Protein 2POR (pdb70)

B-factor: mean 32.03, std 16.44, range [10.27, 107.52]

Foldseek 3Di:
DKDKKKKKWWFWKFLQDDIDTDIDIKMKIWAWDADPVGWIWIWMFIPVCVVQVVQLLTTWIWTGDQQFMKIKGQDAAWVCVPAPWFDFAFQVRPCSAPGTGDDDDDGRNPQRDGQWIWMKTKDDDPFKIKIKIKTDQARRPDNHGAWMKIKIKMWGDDPQKIKIKMKIWIHGPDQQAWNIWIKIKIKMWGDPDQKIKIKMKMKIKGWQQVVQVVVPHHDDPGGIDIWIKMKMKMKMWGDDDQKIKMKMWMKIQTPPHGIKIKMKIKMWGHPDPFKIWIKMWIHMPDDPIRIMIITIMMGID

Structure (mmCIF, N/CA/C/O backbone):
data_2POR
#
_entry.id   2POR
#
_cell.length_a   92.300
_cell.length_b   92.300
_cell.length_c   146.200
_cell.angle_alpha   90.00
_cell.angle_beta   90.00
_cell.angle_gamma   120.00
#
_symmetry.space_group_name_H-M   'H 3'
#
loop_
_entity.id
_entity.type
_entity.pdbx_description
1 polymer PORIN
2 non-polymer 'CALCIUM ION'
3 non-polymer (HYDROXYETHYLOXY)TRI(ETHYLOXY)OCTANE
4 water water
#
loop_
_atom_site.group_PDB
_atom_site.id
_atom_site.type_symbol
_atom_site.label_atom_id
_atom_site.label_alt_id
_atom_site.label_comp_id
_atom_site.label_asym_id
_atom_site.label_entity_id
_atom_site.label_seq_id
_atom_site.pdbx_PDB_ins_code
_atom_site.Cartn_x
_atom_site.Cartn_y
_atom_site.Cartn_z
_atom_site.occupancy
_atom_site.B_iso_or_equiv
_atom_site.auth_seq_id
_atom_site.auth_comp_id
_atom_site.auth_asym_id
_atom_site.auth_atom_id
_atom_site.pdbx_PDB_model_num
ATOM 1 N N . GLU A 1 1 ? 10.975 -2.428 6.735 1.00 27.59 1 GLU A N 1
ATOM 2 C CA . GLU A 1 1 ? 9.566 -2.578 6.405 1.00 36.06 1 GLU A CA 1
ATOM 3 C C . GLU A 1 1 ? 8.689 -3.034 7.601 1.00 22.34 1 GLU A C 1
ATOM 4 O O . GLU A 1 1 ? 9.156 -3.908 8.335 1.00 23.38 1 GLU A O 1
ATOM 10 N N . VAL A 1 2 ? 7.445 -2.564 7.760 1.00 24.91 2 VAL A N 1
ATOM 11 C CA . VAL A 1 2 ? 6.554 -2.916 8.868 1.00 26.19 2 VAL A CA 1
ATOM 12 C C . VAL A 1 2 ? 5.235 -3.431 8.314 1.00 21.63 2 VAL A C 1
ATOM 13 O O . VAL A 1 2 ? 4.554 -2.685 7.614 1.00 25.05 2 VAL A O 1
ATOM 17 N N . LYS A 1 3 ? 4.811 -4.658 8.584 1.00 17.35 3 LYS A N 1
ATOM 18 C CA . LYS A 1 3 ? 3.536 -5.187 8.138 1.00 16.93 3 LYS A CA 1
ATOM 19 C C . LYS A 1 3 ? 2.611 -5.431 9.336 1.00 22.75 3 LYS A C 1
ATOM 20 O O . LYS A 1 3 ? 3.086 -5.703 10.440 1.00 24.29 3 LYS A O 1
ATOM 26 N N . LEU A 1 4 ? 1.317 -5.393 9.102 1.00 18.28 4 LEU A N 1
ATOM 27 C CA . LEU A 1 4 ? 0.307 -5.586 10.089 1.00 17.20 4 LEU A CA 1
ATOM 28 C C . LEU A 1 4 ? -0.511 -6.790 9.822 1.00 25.71 4 LEU A C 1
ATOM 29 O O . LEU A 1 4 ? -0.857 -7.096 8.688 1.00 22.60 4 LEU A O 1
ATOM 34 N N . SER A 1 5 ? -0.858 -7.520 10.854 1.00 18.09 5 SER A N 1
ATOM 35 C CA . SER A 1 5 ? -1.843 -8.581 10.759 1.00 16.56 5 SER A CA 1
ATOM 36 C C . SER A 1 5 ? -2.590 -8.569 12.107 1.00 21.22 5 SER A C 1
ATOM 37 O O . SER A 1 5 ? -2.231 -7.755 12.976 1.00 17.63 5 SER A O 1
ATOM 40 N N . GLY A 1 6 ? -3.582 -9.404 12.337 1.00 22.36 6 GLY A N 1
ATOM 41 C CA . GLY A 1 6 ? -4.313 -9.399 13.598 1.00 18.52 6 GLY A CA 1
ATOM 42 C C . GLY A 1 6 ? -5.194 -10.590 13.711 1.00 20.43 6 GLY A C 1
ATOM 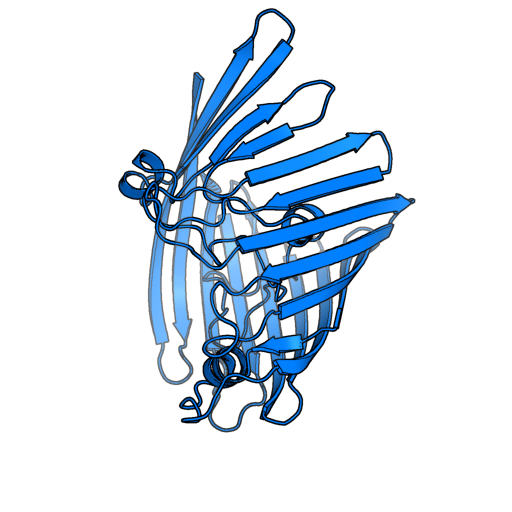43 O O . GLY A 1 6 ? -5.272 -11.470 12.839 1.00 19.89 6 GLY A O 1
ATOM 44 N N . ASP A 1 7 ? -5.858 -10.676 14.845 1.00 17.75 7 ASP A N 1
ATOM 45 C CA . ASP A 1 7 ? -6.828 -11.730 15.071 1.00 14.63 7 ASP A CA 1
ATOM 46 C C . ASP A 1 7 ? -7.839 -11.230 16.099 1.00 17.50 7 ASP A C 1
ATOM 47 O O . ASP A 1 7 ? -7.656 -10.162 16.698 1.00 17.10 7 ASP A O 1
ATOM 52 N N . ALA A 1 8 ? -8.944 -11.946 16.224 1.00 19.52 8 ALA A N 1
ATOM 53 C CA . ALA A 1 8 ? -10.035 -11.603 17.141 1.00 15.71 8 ALA A CA 1
ATOM 54 C C . ALA A 1 8 ? -10.861 -12.858 17.357 1.00 19.05 8 ALA A C 1
ATOM 55 O O . ALA A 1 8 ? -10.682 -13.866 16.641 1.00 18.32 8 ALA A O 1
ATOM 57 N N . ARG A 1 9 ? -11.662 -12.914 18.432 1.00 16.33 9 ARG A N 1
ATOM 58 C CA . ARG A 1 9 ? -12.501 -14.065 18.709 1.00 13.95 9 ARG A CA 1
ATOM 59 C C . ARG A 1 9 ? -13.651 -13.601 19.567 1.00 17.40 9 ARG A C 1
ATOM 60 O 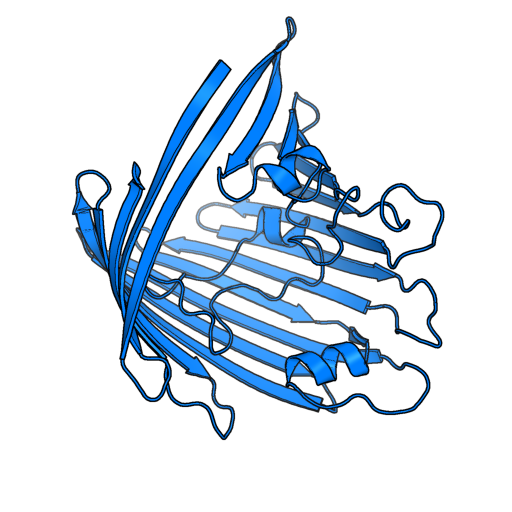O . ARG A 1 9 ? -13.553 -12.536 20.208 1.00 18.39 9 ARG A O 1
ATOM 68 N N . MET A 1 10 ? -14.789 -14.262 19.531 1.00 15.77 10 MET A N 1
ATOM 69 C CA . MET A 1 10 ? -15.931 -13.891 20.365 1.00 19.06 10 MET A CA 1
ATOM 70 C C . MET A 1 10 ? -16.832 -15.099 20.499 1.00 24.44 10 MET A C 1
ATOM 71 O O . MET A 1 10 ? -16.838 -15.965 19.620 1.00 18.02 10 MET A O 1
ATOM 76 N N . GLY A 1 11 ? -17.502 -15.304 21.642 1.00 17.85 11 GLY A N 1
ATOM 77 C CA . GLY A 1 11 ? -18.325 -16.491 21.829 1.00 18.79 11 GLY A CA 1
ATOM 78 C C . GLY A 1 11 ? -18.676 -16.572 23.288 1.00 25.94 11 GLY A C 1
ATOM 79 O O . GLY A 1 11 ? -18.702 -15.531 23.959 1.00 21.22 11 GLY A O 1
ATOM 80 N N . VAL A 1 12 ? -18.929 -17.776 23.769 1.00 22.43 12 VAL A N 1
ATOM 81 C CA . VAL A 1 12 ? -19.310 -18.051 25.177 1.00 22.84 12 VAL A CA 1
ATOM 82 C C . VAL A 1 12 ? -18.421 -19.118 25.753 1.00 21.81 12 VAL A C 1
ATOM 83 O O . VAL A 1 12 ? -18.005 -20.034 25.037 1.00 20.69 12 VAL A O 1
ATOM 87 N N . MET A 1 13 ? -18.010 -18.982 27.018 1.00 16.86 13 MET A N 1
ATOM 88 C CA . MET A 1 13 ? -17.066 -19.909 27.604 1.00 18.95 13 MET A CA 1
ATOM 89 C C . MET A 1 13 ? -17.695 -20.359 28.938 1.00 26.49 13 MET A C 1
ATOM 90 O O . MET A 1 13 ? -18.277 -19.533 29.649 1.00 22.68 13 MET A O 1
ATOM 98 N N . TYR A 1 14 ? -17.572 -21.615 29.305 1.00 23.01 14 TYR A N 1
ATOM 99 C CA . TYR A 1 14 ? -18.178 -22.199 30.497 1.00 25.16 14 TYR A CA 1
ATOM 100 C C . TYR A 1 14 ? -17.029 -22.485 31.428 1.00 23.22 14 TYR A C 1
ATOM 101 O O . TYR A 1 14 ? -16.171 -23.295 31.063 1.00 23.70 14 TYR A O 1
ATOM 110 N N . ASN A 1 15 ? -17.000 -21.905 32.638 1.00 22.01 15 ASN A N 1
ATOM 111 C CA . ASN A 1 15 ? -15.841 -22.047 33.535 1.00 22.52 15 ASN A CA 1
ATOM 112 C C . ASN A 1 15 ? -15.889 -23.250 34.484 1.00 31.39 15 ASN A C 1
ATOM 113 O O . ASN A 1 15 ? -15.038 -23.447 35.359 1.00 32.32 15 ASN A O 1
ATOM 118 N N . GLY A 1 16 ? -16.865 -24.119 34.303 1.00 26.28 16 GLY A N 1
ATOM 119 C CA . GLY A 1 16 ? -17.013 -25.246 35.198 1.00 33.32 16 GLY A CA 1
ATOM 120 C C . GLY A 1 16 ? -18.353 -25.113 35.878 1.00 30.42 16 GLY A C 1
ATOM 121 O O . GLY A 1 16 ? -18.975 -26.124 36.199 1.00 36.69 16 GLY A O 1
ATOM 122 N N . ASP A 1 17 ? -18.860 -23.882 36.047 1.00 29.56 17 ASP A N 1
ATOM 123 C CA . ASP A 1 17 ? -20.141 -23.614 36.727 1.00 29.65 17 ASP A CA 1
ATOM 124 C C . ASP A 1 17 ? -21.077 -22.659 35.981 1.00 32.17 17 ASP A C 1
ATOM 125 O O . ASP A 1 17 ? -22.304 -22.831 35.929 1.00 30.83 17 ASP A O 1
ATOM 130 N N . ASP A 1 18 ? -20.505 -21.638 35.336 1.00 24.80 18 ASP A N 1
ATOM 131 C CA . ASP A 1 18 ? -21.301 -20.661 34.621 1.00 23.22 18 ASP A CA 1
ATOM 132 C C . ASP A 1 18 ? -20.689 -20.330 33.261 1.00 26.47 18 ASP A C 1
ATOM 133 O O . ASP A 1 18 ? -19.485 -20.520 33.049 1.00 25.52 18 ASP A O 1
ATOM 138 N N . TRP A 1 19 ? -21.570 -19.845 32.394 1.00 24.02 19 TRP A N 1
ATOM 139 C CA . TRP A 1 19 ? -21.228 -19.334 31.074 1.00 29.52 19 TRP A CA 1
ATOM 140 C C . TRP A 1 19 ? -20.887 -17.850 31.201 1.00 34.72 19 TRP A C 1
ATOM 141 O O . TRP A 1 19 ? -21.489 -17.150 32.023 1.00 26.95 19 TRP A O 1
ATOM 152 N N . ASN A 1 20 ? -19.915 -17.345 30.439 1.00 20.14 20 ASN A N 1
ATOM 153 C CA . ASN A 1 20 ? -19.610 -15.934 30.363 1.00 20.63 20 ASN A CA 1
ATOM 154 C C . ASN A 1 20 ? -19.325 -15.585 28.909 1.00 21.59 20 ASN A C 1
ATOM 155 O O . ASN A 1 20 ? -18.824 -16.452 28.179 1.00 20.91 20 ASN A O 1
ATOM 160 N N . PHE A 1 21 ? -19.579 -14.348 28.511 1.00 20.31 21 PHE A N 1
ATOM 161 C CA . PHE A 1 21 ? -19.123 -13.839 27.208 1.00 18.80 21 PHE A CA 1
ATOM 162 C C . PHE A 1 21 ? -17.596 -13.740 27.273 1.00 29.01 21 PHE A C 1
ATOM 163 O O . PHE A 1 21 ? -17.046 -13.375 28.323 1.00 18.59 21 PHE A O 1
ATOM 171 N N . SER A 1 22 ? -16.849 -14.072 26.211 1.00 16.37 22 SER A N 1
ATOM 172 C CA . SER A 1 22 ? -15.406 -13.978 26.201 1.00 15.71 22 SER A CA 1
ATOM 173 C C . SER A 1 22 ? -14.989 -13.518 24.795 1.00 27.98 22 SER A C 1
ATOM 174 O O . SER A 1 22 ? -15.346 -14.160 23.810 1.00 18.52 22 SER A O 1
ATOM 177 N N . SER A 1 23 ? -14.273 -12.416 24.652 1.00 17.53 23 SER A N 1
ATOM 178 C CA . SER A 1 23 ? -13.869 -11.906 23.350 1.00 21.71 23 SER A CA 1
ATOM 179 C C . SER A 1 23 ? -12.546 -11.168 23.448 1.00 27.30 23 SER A C 1
ATOM 180 O O . SER A 1 23 ? -12.101 -10.859 24.561 1.00 18.45 23 SER A O 1
ATOM 183 N N . ARG A 1 24 ? -11.805 -10.927 22.371 1.00 16.47 24 ARG A N 1
ATOM 184 C CA . ARG A 1 24 ? -10.586 -10.139 22.390 1.00 18.28 24 ARG A CA 1
ATOM 185 C C . ARG A 1 24 ? -10.232 -9.787 20.944 1.00 21.67 24 ARG A C 1
ATOM 186 O O . ARG A 1 24 ? -10.765 -10.417 20.032 1.00 17.72 24 ARG A O 1
ATOM 194 N N . SER A 1 25 ? -9.355 -8.836 20.719 1.00 19.57 25 SER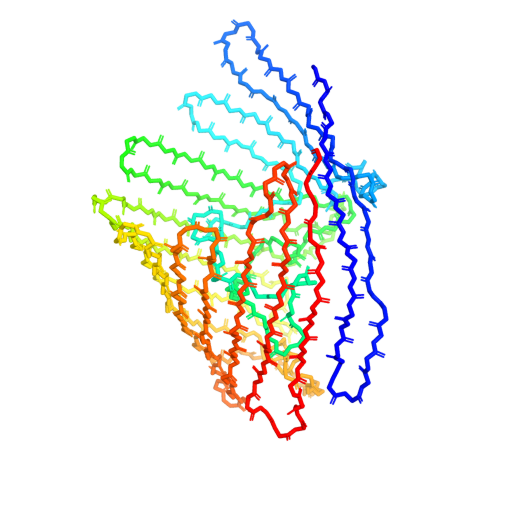 A N 1
ATOM 195 C CA . SER A 1 25 ? -8.788 -8.593 19.406 1.00 19.55 25 SER A CA 1
ATOM 196 C C . SER A 1 25 ? -7.354 -8.200 19.668 1.00 22.34 25 SER A C 1
ATOM 197 O O . SER A 1 25 ? -7.009 -7.632 20.724 1.00 18.07 25 SER A O 1
ATOM 200 N N . ARG A 1 26 ? -6.442 -8.524 18.741 1.00 16.42 26 ARG A N 1
ATOM 201 C CA . ARG A 1 26 ? -5.006 -8.261 18.856 1.00 14.69 26 ARG A CA 1
ATOM 202 C C . ARG A 1 26 ? -4.472 -7.806 17.479 1.00 18.06 26 ARG A C 1
ATOM 203 O O . ARG A 1 26 ? -5.093 -8.135 16.455 1.00 16.70 26 ARG A O 1
ATOM 211 N N . VAL A 1 27 ? -3.371 -7.074 17.436 1.00 18.18 27 VAL A N 1
ATOM 212 C CA . VAL A 1 27 ? -2.700 -6.649 16.202 1.00 17.02 27 VAL A CA 1
ATOM 213 C C . VAL A 1 27 ? -1.254 -7.078 16.396 1.00 20.98 27 VAL A C 1
ATOM 214 O O . VAL A 1 27 ? -0.700 -6.935 17.506 1.00 18.90 27 VAL A O 1
ATOM 218 N N . LEU A 1 28 ? -0.669 -7.658 15.334 1.00 13.21 28 LEU A N 1
ATOM 219 C CA . LEU A 1 28 ? 0.727 -8.028 15.294 1.00 12.34 28 LEU A CA 1
ATOM 220 C C . LEU A 1 28 ? 1.508 -7.115 14.333 1.00 16.60 28 LEU A C 1
ATOM 221 O O . LEU A 1 28 ? 1.087 -6.828 13.211 1.00 19.12 28 LEU A O 1
ATOM 226 N N . PHE A 1 29 ? 2.623 -6.562 14.779 1.00 14.46 29 PHE A N 1
ATOM 227 C CA . PHE A 1 29 ? 3.533 -5.760 13.971 1.00 19.10 29 PHE A CA 1
ATOM 228 C C . PHE A 1 29 ? 4.627 -6.700 13.519 1.00 28.14 29 PHE A C 1
ATOM 229 O O . PHE A 1 29 ? 5.273 -7.290 14.396 1.00 19.55 29 PHE A O 1
ATOM 237 N N . THR A 1 30 ? 4.879 -6.914 12.210 1.00 18.98 30 THR A N 1
ATOM 238 C CA . THR A 1 30 ? 6.001 -7.751 11.761 1.00 17.37 30 THR A CA 1
ATOM 239 C C . THR A 1 30 ? 6.950 -6.853 11.010 1.00 18.66 30 THR A C 1
ATOM 240 O O . THR A 1 30 ? 6.537 -6.160 10.078 1.00 21.64 30 THR A O 1
ATOM 244 N N . MET A 1 31 ? 8.199 -6.782 11.425 1.00 16.66 31 MET A N 1
ATOM 245 C CA . MET A 1 31 ? 9.149 -5.864 10.838 1.00 17.95 31 MET A CA 1
ATOM 246 C C . MET A 1 31 ? 10.236 -6.670 10.197 1.00 20.41 31 MET A C 1
ATOM 247 O O . MET A 1 31 ? 10.633 -7.704 10.743 1.00 16.53 31 MET A O 1
ATOM 252 N N . SER A 1 32 ? 10.719 -6.278 9.007 1.00 18.58 32 SER A N 1
ATOM 253 C CA . SER A 1 32 ? 11.747 -7.076 8.317 1.00 18.25 32 SER A CA 1
ATOM 254 C C . SER A 1 32 ? 12.663 -6.231 7.441 1.00 17.77 32 SER A C 1
ATOM 255 O O . SER A 1 32 ? 12.309 -5.074 7.116 1.00 21.99 32 SER A O 1
ATOM 258 N N . GLY A 1 33 ? 13.846 -6.810 7.214 1.00 18.75 33 GLY A N 1
ATOM 259 C CA . GLY A 1 33 ? 14.879 -6.169 6.423 1.00 19.45 33 GLY A CA 1
ATOM 260 C C . GLY A 1 33 ? 15.928 -7.193 5.988 1.00 19.89 33 GLY A C 1
ATOM 261 O O . GLY A 1 33 ? 15.912 -8.349 6.429 1.00 18.98 33 GLY A O 1
ATOM 262 N N . THR A 1 34 ? 16.861 -6.765 5.111 1.00 20.70 34 THR A N 1
ATOM 263 C CA . THR A 1 34 ? 17.891 -7.609 4.533 1.00 18.70 34 THR A CA 1
ATOM 264 C C . THR A 1 34 ? 19.122 -6.741 4.408 1.00 15.56 34 THR A C 1
ATOM 265 O O . THR A 1 34 ? 19.002 -5.588 3.989 1.00 22.55 34 THR A O 1
ATOM 269 N N . THR A 1 35 ? 20.302 -7.237 4.741 1.00 16.89 35 THR A N 1
ATOM 270 C CA . THR A 1 35 ? 21.478 -6.410 4.639 1.00 19.04 35 THR A CA 1
ATOM 271 C C . THR A 1 35 ? 21.964 -6.602 3.189 1.00 31.99 35 THR A C 1
ATOM 272 O O . THR A 1 35 ? 21.482 -7.478 2.459 1.00 22.91 35 THR A O 1
ATOM 276 N N . ASP A 1 36 ? 22.997 -5.869 2.796 1.00 26.13 36 ASP A N 1
ATOM 277 C CA . ASP A 1 36 ? 23.590 -5.924 1.463 1.00 25.73 36 ASP A CA 1
ATOM 278 C C . ASP A 1 36 ? 24.060 -7.327 1.137 1.00 25.09 36 ASP A C 1
ATOM 279 O O . ASP A 1 36 ? 23.867 -7.777 0.000 1.00 31.82 36 ASP A O 1
ATOM 284 N N . SER A 1 37 ? 24.590 -8.117 2.070 1.00 25.70 37 SER A N 1
ATOM 285 C CA . SER A 1 37 ? 24.981 -9.467 1.714 1.00 23.90 37 SER A CA 1
ATOM 286 C C . SER A 1 37 ? 23.883 -10.508 1.852 1.00 22.34 37 SER A C 1
ATOM 287 O O . SER A 1 37 ? 24.157 -11.702 1.670 1.00 24.38 37 SER A O 1
ATOM 290 N N . GLY A 1 38 ? 22.646 -10.103 2.203 1.00 21.78 38 GLY A N 1
ATOM 291 C CA . GLY A 1 38 ? 21.563 -11.054 2.307 1.00 18.40 38 GLY A CA 1
ATOM 292 C C . GLY A 1 38 ? 21.344 -11.680 3.691 1.00 21.34 38 GLY A C 1
ATOM 293 O O . GLY A 1 38 ? 20.692 -12.732 3.780 1.00 22.81 38 GLY A O 1
ATOM 294 N N . LEU A 1 39 ? 21.905 -11.117 4.777 1.00 21.84 39 LEU A N 1
ATOM 295 C CA . LEU A 1 39 ? 21.498 -11.566 6.115 1.00 23.27 39 LEU A CA 1
ATOM 296 C C . LEU A 1 39 ? 20.097 -10.977 6.290 1.00 19.54 39 LEU A C 1
ATOM 297 O O . LEU A 1 39 ? 19.805 -9.851 5.869 1.00 23.50 39 LEU A O 1
ATOM 302 N N . GLU A 1 40 ? 19.151 -11.696 6.862 1.00 18.39 40 GLU A N 1
ATOM 303 C CA . GLU A 1 40 ? 17.800 -11.215 7.032 1.00 18.96 40 GLU A CA 1
ATOM 304 C C . GLU A 1 40 ? 17.670 -10.825 8.514 1.00 26.64 40 GLU A C 1
ATOM 305 O O . GLU A 1 40 ? 18.276 -11.448 9.393 1.00 22.66 40 GLU A O 1
ATOM 311 N N . PHE A 1 41 ? 16.903 -9.813 8.825 1.00 23.28 41 PHE A N 1
ATOM 312 C CA . PHE A 1 41 ? 16.729 -9.397 10.204 1.00 20.43 41 PHE A CA 1
ATOM 313 C C . PHE A 1 41 ? 15.288 -9.003 10.392 1.00 33.11 41 PHE A C 1
ATOM 314 O O . PHE A 1 41 ? 14.563 -8.770 9.407 1.00 17.55 41 PHE A O 1
ATOM 322 N N . GLY A 1 42 ? 14.810 -8.936 11.626 1.00 16.60 42 GLY A N 1
ATOM 323 C CA . GLY A 1 42 ? 13.432 -8.570 11.827 1.00 15.94 42 GLY A CA 1
ATOM 324 C C . GLY A 1 42 ? 13.130 -8.441 13.326 1.00 18.51 42 GLY A C 1
ATOM 325 O O . GLY A 1 42 ? 14.038 -8.612 14.142 1.00 17.74 42 GLY A O 1
ATOM 326 N N . ALA A 1 43 ? 11.882 -8.141 13.619 1.00 19.68 43 ALA A N 1
ATOM 327 C CA . ALA A 1 43 ? 11.393 -8.009 14.983 1.00 19.54 43 ALA A CA 1
ATOM 328 C C . ALA A 1 43 ? 9.876 -8.122 14.929 1.00 25.22 43 ALA A C 1
ATOM 329 O O . ALA A 1 43 ? 9.252 -7.819 13.898 1.00 20.81 43 ALA A O 1
ATOM 331 N N . SER A 1 44 ? 9.180 -8.631 15.949 1.00 17.32 44 SER A N 1
ATOM 332 C CA . SER A 1 44 ? 7.736 -8.545 15.971 1.00 13.95 44 SER A CA 1
ATOM 333 C C . SER A 1 44 ? 7.250 -8.527 17.428 1.00 17.36 44 SER A C 1
ATOM 334 O O . SER A 1 44 ? 7.963 -9.025 18.307 1.00 16.29 44 SER A O 1
ATOM 337 N N . PHE A 1 45 ? 6.076 -7.971 17.629 1.00 18.21 45 PHE A N 1
ATOM 338 C CA . PHE A 1 45 ? 5.403 -7.974 18.916 1.00 19.59 45 PHE A CA 1
ATOM 339 C C . PHE A 1 45 ? 3.972 -7.562 18.664 1.00 21.25 45 PHE A C 1
ATOM 340 O O . PHE A 1 45 ? 3.681 -7.002 17.593 1.00 19.84 45 PHE A O 1
ATOM 348 N N . LYS A 1 46 ? 3.049 -7.825 19.601 1.00 14.65 46 LYS A N 1
ATOM 349 C CA . LYS A 1 46 ? 1.661 -7.465 19.434 1.00 13.19 46 LYS A CA 1
ATOM 350 C C . LYS A 1 46 ? 1.393 -6.162 20.108 1.00 16.83 46 LYS A C 1
ATOM 351 O O . LYS A 1 46 ? 2.154 -5.743 20.989 1.00 18.21 46 LYS A O 1
ATOM 357 N N . ALA A 1 47 ? 0.308 -5.501 19.763 1.00 13.74 47 ALA A N 1
ATOM 358 C CA . ALA A 1 47 ? 0.078 -4.159 20.218 1.00 14.51 47 ALA A CA 1
ATOM 359 C C . ALA A 1 47 ? -0.066 -4.148 21.761 1.00 17.84 47 ALA A C 1
ATOM 360 O O . ALA A 1 47 ? 0.398 -3.213 22.427 1.00 16.71 47 ALA A O 1
ATOM 362 N N . HIS A 1 48 ? -0.708 -5.145 22.361 1.00 18.81 48 HIS A N 1
ATOM 363 C CA . HIS A 1 48 ? -0.891 -5.162 23.828 1.00 17.50 48 HIS A CA 1
ATOM 364 C C . HIS A 1 48 ? 0.419 -5.424 24.553 1.00 22.24 48 HIS A C 1
ATOM 365 O O . HIS A 1 48 ? 0.466 -5.259 25.766 1.00 17.89 48 HIS A O 1
ATOM 372 N N . GLU A 1 49 ? 1.498 -5.770 23.833 1.00 14.70 49 GLU A N 1
ATOM 373 C CA . GLU A 1 49 ? 2.792 -6.076 24.377 1.00 14.46 49 GLU A CA 1
ATOM 374 C C . GLU A 1 49 ? 3.721 -4.937 24.115 1.00 14.22 49 GLU A C 1
ATOM 375 O O . GLU A 1 49 ? 4.926 -5.114 24.355 1.00 15.82 49 GLU A O 1
ATOM 381 N N . SER A 1 50 ? 3.267 -3.778 23.639 1.00 14.73 50 SER A N 1
ATOM 382 C CA . SER A 1 50 ? 4.225 -2.763 23.249 1.00 13.74 50 SER A CA 1
ATOM 383 C C . SER A 1 50 ? 5.102 -2.232 24.381 1.00 20.29 50 SER A C 1
ATOM 384 O O . SER A 1 50 ? 6.283 -1.952 24.134 1.00 16.11 50 SER A O 1
ATOM 389 N N . VAL A 1 51 ? 4.593 -2.082 25.643 1.00 15.56 51 VAL A N 1
ATOM 390 C CA . VAL A 1 51 ? 5.457 -1.647 26.754 1.00 16.90 51 VAL A CA 1
ATOM 391 C C . VAL A 1 51 ? 6.573 -2.640 27.042 1.00 10.27 51 VAL A C 1
ATOM 392 O O . VAL A 1 51 ? 7.741 -2.242 27.190 1.00 17.77 51 VAL A O 1
ATOM 396 N N . GLY A 1 52 ? 6.229 -3.936 27.076 1.00 12.24 52 GLY A N 1
ATOM 397 C CA . GLY A 1 52 ? 7.179 -4.995 27.308 1.00 13.64 52 GLY A CA 1
ATOM 398 C C . GLY A 1 52 ? 8.163 -5.141 26.173 1.00 15.14 52 GLY A C 1
ATOM 399 O O . GLY A 1 52 ? 9.333 -5.412 26.407 1.00 15.99 52 GLY A O 1
ATOM 400 N N . ALA A 1 53 ? 7.731 -4.935 24.916 1.00 18.76 53 ALA A N 1
ATOM 401 C CA . ALA A 1 53 ? 8.646 -5.080 23.781 1.00 14.32 53 ALA A CA 1
ATOM 402 C C . ALA A 1 53 ? 9.731 -4.043 23.846 1.00 10.54 53 ALA A C 1
ATOM 403 O O . ALA A 1 53 ? 10.860 -4.300 23.428 1.00 15.30 53 ALA A O 1
ATOM 405 N N . GLU A 1 54 ? 9.478 -2.845 24.408 1.00 13.35 54 GLU A N 1
ATOM 406 C CA . GLU A 1 54 ? 10.494 -1.846 24.572 1.00 13.86 54 GLU A CA 1
ATOM 407 C C . GLU A 1 54 ? 11.561 -2.194 25.631 1.00 17.54 54 GLU A C 1
ATOM 408 O O . GLU A 1 54 ? 12.581 -1.509 25.658 1.00 17.99 54 GLU A O 1
ATOM 414 N N . THR A 1 55 ? 11.475 -3.220 26.506 1.00 19.05 55 THR A N 1
ATOM 415 C CA . THR A 1 55 ? 12.551 -3.557 27.444 1.00 15.96 55 THR A CA 1
ATOM 416 C C . THR A 1 55 ? 13.110 -4.947 27.155 1.00 17.46 55 THR A C 1
ATOM 417 O O . THR A 1 55 ? 14.042 -5.381 27.817 1.00 21.17 55 THR A O 1
ATOM 421 N N . GLY A 1 56 ? 12.570 -5.748 26.218 1.00 18.11 56 GLY A N 1
ATOM 422 C CA . GLY A 1 56 ? 13.084 -7.088 25.925 1.00 14.36 56 GLY A CA 1
ATOM 423 C C . GLY A 1 56 ? 12.237 -8.176 26.524 1.00 14.53 56 GLY A C 1
ATOM 424 O O . GLY A 1 56 ? 12.434 -9.374 26.329 1.00 19.77 56 GLY A O 1
ATOM 425 N N . GLU A 1 57 ? 11.236 -7.772 27.302 1.00 17.95 57 GLU A N 1
ATOM 426 C CA . GLU A 1 57 ? 10.388 -8.714 28.003 1.00 14.56 57 GLU A CA 1
ATOM 427 C C . GLU A 1 57 ? 9.399 -9.429 27.094 1.00 19.55 57 GLU A C 1
ATOM 428 O O . GLU A 1 57 ? 8.985 -10.570 27.364 1.00 18.74 57 GLU A O 1
ATOM 434 N N . ASP A 1 58 ? 8.907 -8.711 26.061 1.00 16.20 58 ASP A N 1
ATOM 435 C CA . ASP A 1 58 ? 7.928 -9.271 25.141 1.00 12.73 58 ASP A CA 1
ATOM 436 C C . ASP A 1 58 ? 8.437 -9.040 23.703 1.00 13.30 58 ASP A C 1
ATOM 437 O O . ASP A 1 58 ? 9.261 -8.155 23.492 1.00 14.77 58 ASP A O 1
ATOM 442 N N . GLY A 1 59 ? 7.926 -9.816 22.763 1.00 19.15 59 GLY A N 1
ATOM 443 C CA . GLY A 1 59 ? 8.326 -9.704 21.358 1.00 17.18 59 GLY A CA 1
ATOM 444 C C . GLY A 1 59 ? 9.697 -10.284 21.149 1.00 19.54 59 GLY A C 1
ATOM 445 O O . GLY A 1 59 ? 10.389 -10.660 22.106 1.00 19.80 59 GLY A O 1
ATOM 446 N N . THR A 1 60 ? 10.154 -10.452 19.904 1.00 16.10 60 THR A N 1
ATOM 447 C CA . THR A 1 60 ? 11.516 -10.939 19.634 1.00 16.20 60 THR A CA 1
ATOM 448 C C . THR A 1 60 ? 12.208 -10.120 18.533 1.00 19.22 60 THR A C 1
ATOM 449 O O . THR A 1 60 ? 11.492 -9.446 17.781 1.00 17.59 60 THR A O 1
ATOM 453 N N . VAL A 1 61 ? 13.543 -10.107 18.509 1.00 17.23 61 VAL A N 1
ATOM 454 C CA . VAL A 1 61 ? 14.372 -9.452 17.504 1.00 19.01 61 VAL A CA 1
ATOM 455 C C . VAL A 1 61 ? 15.238 -10.597 16.937 1.00 26.28 61 VAL A C 1
ATOM 456 O O . VAL A 1 61 ? 15.644 -11.502 17.696 1.00 18.85 61 VAL A O 1
ATOM 460 N N . PHE A 1 62 ? 15.514 -10.677 15.619 1.00 19.51 62 PHE A N 1
ATOM 461 C CA . PHE A 1 62 ? 16.360 -11.751 15.103 1.00 17.61 62 PHE A CA 1
ATOM 462 C C . PHE A 1 62 ? 17.285 -11.275 13.976 1.00 21.17 62 PHE A C 1
ATOM 463 O O . PHE A 1 62 ? 17.061 -10.220 13.354 1.00 17.39 62 PHE A O 1
ATOM 471 N N . LEU A 1 63 ? 18.313 -12.091 13.770 1.00 21.61 63 LEU A N 1
ATOM 472 C CA . LEU A 1 63 ? 19.300 -11.936 12.695 1.00 23.98 63 LEU A CA 1
ATOM 473 C C . LEU A 1 63 ? 19.526 -13.326 12.165 1.00 24.88 63 LEU A C 1
ATOM 474 O O . LEU A 1 63 ? 19.743 -14.212 12.996 1.00 20.07 63 LEU A O 1
ATOM 479 N N . SER A 1 64 ? 19.433 -13.609 10.848 1.00 21.19 64 SER A N 1
ATOM 480 C CA . SER A 1 64 ? 19.710 -14.943 10.320 1.00 18.57 64 SER A CA 1
ATOM 481 C C . SER A 1 64 ? 20.561 -14.868 9.041 1.00 18.66 64 SER A C 1
ATOM 482 O O . SER A 1 64 ? 20.680 -13.840 8.382 1.00 22.26 64 SER A O 1
ATOM 485 N N . GLY A 1 65 ? 21.253 -15.940 8.800 1.00 21.15 65 GLY A N 1
ATOM 486 C CA . GLY A 1 65 ? 22.140 -16.038 7.682 1.00 24.41 65 GLY A CA 1
ATOM 487 C C . GLY A 1 65 ? 22.359 -17.507 7.432 1.00 28.66 65 GLY A C 1
ATOM 488 O O . GLY A 1 65 ? 21.615 -18.399 7.867 1.00 22.09 65 GLY A O 1
ATOM 489 N N . ALA A 1 66 ? 23.471 -17.768 6.775 1.00 26.28 66 ALA A N 1
ATOM 490 C CA . ALA A 1 66 ? 23.831 -19.125 6.445 1.00 25.46 66 ALA A CA 1
ATOM 491 C C . ALA A 1 66 ? 24.142 -19.955 7.687 1.00 26.02 66 ALA A C 1
ATOM 492 O O . ALA A 1 66 ? 24.006 -21.176 7.675 1.00 27.00 66 ALA A O 1
ATOM 494 N N . PHE A 1 67 ? 24.560 -19.236 8.733 1.00 33.18 67 PHE A N 1
ATOM 495 C CA . PHE A 1 67 ? 24.872 -19.766 10.064 1.00 33.95 67 PHE A CA 1
ATOM 496 C C . PHE A 1 67 ? 23.639 -20.176 10.879 1.00 35.16 67 PHE A C 1
ATOM 497 O O . PHE A 1 67 ? 23.792 -20.833 11.897 1.00 30.66 67 PHE A O 1
ATOM 505 N N . GLY A 1 68 ? 22.416 -19.819 10.532 1.00 20.84 68 GLY A N 1
ATOM 506 C CA . GLY A 1 68 ? 21.265 -20.203 11.306 1.00 21.82 68 GLY A CA 1
ATOM 507 C C . GLY A 1 68 ? 20.642 -18.916 11.769 1.00 28.92 68 GLY A C 1
ATOM 508 O O . GLY A 1 68 ? 20.925 -17.877 11.156 1.00 24.29 68 GLY A O 1
ATOM 509 N N . LYS A 1 69 ? 19.851 -18.891 12.843 1.00 21.72 69 LYS A N 1
ATOM 510 C CA . LYS A 1 69 ? 19.098 -17.707 13.231 1.00 18.84 69 LYS A CA 1
ATOM 511 C C . LYS A 1 69 ? 19.320 -17.462 14.730 1.00 23.51 69 LYS A C 1
ATOM 512 O O . LYS A 1 69 ? 19.251 -18.415 15.506 1.00 20.90 69 LYS A O 1
ATOM 518 N N . ILE A 1 70 ? 19.558 -16.242 15.121 1.00 19.45 70 ILE A N 1
ATOM 519 C CA . ILE A 1 70 ? 19.738 -15.850 16.517 1.00 23.74 70 ILE A CA 1
ATOM 520 C C . ILE A 1 70 ? 18.550 -14.960 16.846 1.00 25.87 70 ILE A C 1
ATOM 521 O O . ILE A 1 70 ? 18.354 -13.935 16.184 1.00 20.11 70 ILE A O 1
ATOM 526 N N . GLU A 1 71 ? 17.762 -15.262 17.870 1.00 19.38 7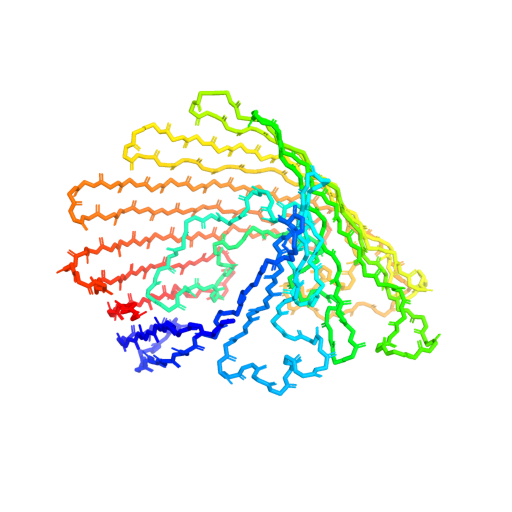1 GLU A N 1
ATOM 527 C CA . GLU A 1 71 ? 16.580 -14.500 18.236 1.00 17.37 71 GLU A CA 1
ATOM 528 C C . GLU A 1 71 ? 16.710 -14.081 19.723 1.00 24.39 71 GLU A C 1
ATOM 529 O O . GLU A 1 71 ? 17.124 -14.941 20.523 1.00 20.85 71 GLU A O 1
ATOM 535 N N . MET A 1 72 ? 16.371 -12.852 20.135 1.00 19.50 72 MET A N 1
ATOM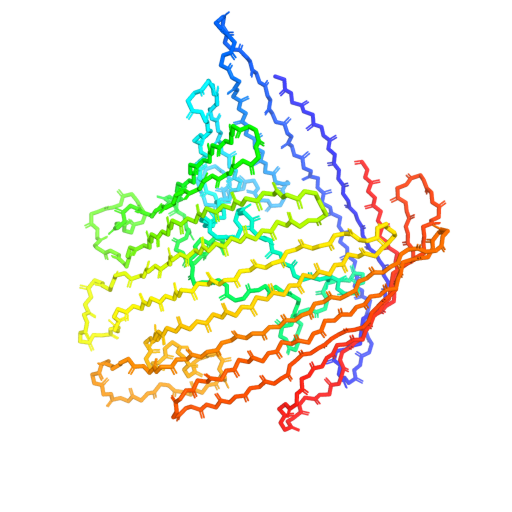 536 C CA . MET A 1 72 ? 16.509 -12.441 21.530 1.00 17.32 72 MET A CA 1
ATOM 537 C C . MET A 1 72 ? 15.222 -11.759 21.904 1.00 23.46 72 MET A C 1
ATOM 538 O O . MET A 1 72 ? 14.672 -11.008 21.078 1.00 19.57 72 MET A O 1
ATOM 543 N N . GLY A 1 73 ? 14.688 -12.049 23.105 1.00 17.35 73 GLY A N 1
ATOM 544 C CA . GLY A 1 73 ? 13.504 -11.376 23.637 1.00 14.94 73 GLY A CA 1
ATOM 545 C C . GLY A 1 73 ? 12.683 -12.424 24.343 1.00 13.51 73 GLY A C 1
ATOM 546 O O . GLY A 1 73 ? 13.232 -13.308 25.002 1.00 18.04 73 GLY A O 1
ATOM 547 N N . ASP A 1 74 ? 11.386 -12.433 24.107 1.00 15.69 74 ASP A N 1
ATOM 548 C CA . ASP A 1 74 ? 10.515 -13.406 24.681 1.00 17.65 74 ASP A CA 1
ATOM 549 C C . ASP A 1 74 ? 10.486 -14.603 23.728 1.00 22.75 74 ASP A C 1
ATOM 550 O O . ASP A 1 74 ? 9.524 -14.828 23.003 1.00 21.21 74 ASP A O 1
ATOM 555 N N . ALA A 1 75 ? 11.532 -15.419 23.750 1.00 18.50 75 ALA A N 1
ATOM 556 C CA . ALA A 1 75 ? 11.713 -16.573 22.864 1.00 19.75 75 ALA A CA 1
ATOM 557 C C . ALA A 1 75 ? 11.337 -17.890 23.491 1.00 25.86 75 ALA A C 1
ATOM 558 O O . ALA A 1 75 ? 11.278 -18.023 24.725 1.00 24.49 75 ALA A O 1
ATOM 560 N N . LEU A 1 76 ? 11.070 -18.878 22.664 1.00 18.04 76 LEU A N 1
ATOM 561 C CA . LEU A 1 76 ? 10.802 -20.214 23.107 1.00 15.51 76 LEU A CA 1
ATOM 562 C C . LEU A 1 76 ? 12.092 -20.838 23.503 1.00 14.71 76 LEU A C 1
ATOM 563 O O . LEU A 1 76 ? 13.152 -20.342 23.143 1.00 17.59 76 LEU A O 1
ATOM 568 N N . GLY A 1 77 ? 12.076 -21.891 24.310 1.00 17.76 77 GLY A N 1
ATOM 569 C CA . GLY A 1 77 ? 13.327 -22.567 24.572 1.00 17.10 77 GLY A CA 1
ATOM 570 C C . GLY A 1 77 ? 13.556 -23.559 23.419 1.00 17.15 77 GLY A C 1
ATOM 571 O O . GLY A 1 77 ? 12.610 -23.809 22.655 1.00 18.35 77 GLY A O 1
ATOM 572 N N . ALA A 1 78 ? 14.754 -24.139 23.296 1.00 20.25 78 ALA A N 1
ATOM 573 C CA . ALA A 1 78 ? 15.128 -25.036 22.197 1.00 16.35 78 ALA A CA 1
ATOM 574 C C . ALA A 1 78 ? 14.198 -26.183 21.912 1.00 23.67 78 ALA A C 1
ATOM 575 O O . ALA A 1 78 ? 13.814 -26.393 20.755 1.00 22.78 78 ALA A O 1
ATOM 577 N N . SER A 1 79 ? 13.714 -26.937 22.908 1.00 18.97 79 SER A N 1
ATOM 578 C CA . SER A 1 79 ? 12.786 -28.017 22.665 1.00 20.71 79 SER A CA 1
ATOM 579 C C . SER A 1 79 ? 11.439 -27.556 22.153 1.00 27.48 79 SER A C 1
ATOM 580 O O . SER A 1 79 ? 10.922 -28.131 21.189 1.00 21.54 79 SER A O 1
ATOM 583 N N . GLU A 1 80 ? 10.819 -26.536 22.748 1.00 20.47 80 GLU A N 1
ATOM 584 C CA . GLU A 1 80 ? 9.535 -26.056 22.298 1.00 18.48 80 GLU A CA 1
ATOM 585 C C . GLU A 1 80 ? 9.685 -25.501 20.868 1.00 15.64 80 GLU A C 1
ATOM 586 O O . GLU A 1 80 ? 8.783 -25.769 20.080 1.00 21.68 80 GLU A O 1
ATOM 592 N N . ALA A 1 81 ? 10.788 -24.801 20.564 1.00 18.80 81 ALA A N 1
ATOM 593 C CA . ALA A 1 81 ? 11.098 -24.231 19.243 1.00 19.97 81 ALA A CA 1
ATOM 594 C C . ALA A 1 81 ? 11.057 -25.363 18.192 1.00 25.91 81 ALA A C 1
ATOM 595 O O . ALA A 1 81 ? 10.494 -25.167 17.108 1.00 26.82 81 ALA A O 1
ATOM 597 N N . LEU A 1 82 ? 11.536 -26.581 18.470 1.00 24.81 82 LEU A N 1
ATOM 598 C CA . LEU A 1 82 ? 11.430 -27.667 17.504 1.00 20.49 82 LEU A CA 1
ATOM 599 C C . LEU A 1 82 ? 10.182 -28.507 17.592 1.00 30.61 82 LEU A C 1
ATOM 600 O O . LEU A 1 82 ? 9.701 -28.908 16.531 1.00 30.38 82 LEU A O 1
ATOM 605 N N . PHE A 1 83 ? 9.531 -28.797 18.743 1.00 23.86 83 PHE A N 1
ATOM 606 C CA . PHE A 1 83 ? 8.420 -29.760 18.772 1.00 18.13 83 PHE A CA 1
ATOM 607 C C . PHE A 1 83 ? 7.055 -29.177 18.997 1.00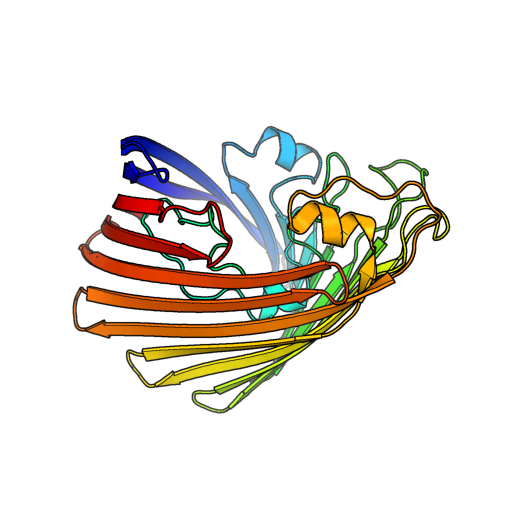 21.39 83 PHE A C 1
ATOM 608 O O . PHE A 1 83 ? 6.075 -29.879 18.742 1.00 24.29 83 PHE A O 1
ATOM 616 N N . GLY A 1 84 ? 6.950 -27.901 19.432 1.00 21.59 84 GLY A N 1
ATOM 617 C CA . GLY A 1 84 ? 5.655 -27.273 19.633 1.00 19.54 84 GLY A CA 1
ATOM 618 C C . GLY A 1 84 ? 4.752 -27.918 20.688 1.00 20.13 84 GLY A C 1
ATOM 619 O O . GLY A 1 84 ? 5.208 -28.576 21.628 1.00 24.79 84 GLY A O 1
ATOM 620 N N . ASP A 1 85 ? 3.452 -27.708 20.541 1.00 18.15 85 ASP A N 1
ATOM 621 C CA . ASP A 1 85 ? 2.428 -28.142 21.477 1.00 22.04 85 ASP A CA 1
ATOM 622 C C . ASP A 1 85 ? 1.488 -29.149 20.869 1.00 32.84 85 ASP A C 1
ATOM 623 O O . ASP A 1 85 ? 1.564 -29.420 19.679 1.00 25.86 85 ASP A O 1
ATOM 628 N N . LEU A 1 86 ? 0.563 -29.709 21.643 1.00 21.52 86 LEU A N 1
ATOM 629 C CA . LEU A 1 86 ? -0.397 -30.678 21.160 1.00 19.15 86 LEU A CA 1
ATOM 630 C C . LEU A 1 86 ? -1.549 -29.874 20.579 1.00 18.35 86 LEU A C 1
ATOM 631 O O . LEU A 1 86 ? -1.559 -28.627 20.662 1.00 21.62 86 LEU A O 1
ATOM 636 N N . TYR A 1 87 ? -2.516 -30.554 19.969 1.00 20.03 87 TYR A N 1
ATOM 637 C CA . TYR A 1 87 ? -3.665 -29.918 19.323 1.00 23.10 87 TYR A CA 1
ATOM 638 C C . TYR A 1 87 ? -4.395 -28.937 20.251 1.00 35.01 87 TYR A C 1
ATOM 639 O O . TYR A 1 87 ? -4.824 -29.313 21.327 1.00 21.25 87 TYR A O 1
ATOM 648 N N . GLU A 1 88 ? -4.612 -27.696 19.830 1.00 24.04 88 GLU A N 1
ATOM 649 C CA . GLU A 1 88 ? -5.228 -26.664 20.628 1.00 23.00 88 GLU A CA 1
ATOM 650 C C . GLU A 1 88 ? -6.711 -26.782 20.555 1.00 28.26 88 GLU A C 1
ATOM 651 O O . GLU A 1 88 ? -7.325 -26.777 19.487 1.00 25.13 88 GLU A O 1
ATOM 657 N N . VAL A 1 89 ? -7.293 -26.892 21.731 1.00 20.98 89 VAL A N 1
ATOM 658 C CA . VAL A 1 89 ? -8.725 -27.043 21.863 1.00 19.79 89 VAL A CA 1
ATOM 659 C C . VAL A 1 89 ? -9.368 -25.772 22.381 1.00 21.24 89 VAL A C 1
ATOM 660 O O . VAL A 1 89 ? -8.820 -25.141 23.301 1.00 25.75 89 VAL A O 1
ATOM 664 N N . GLY A 1 90 ? -10.544 -25.508 21.775 1.00 18.46 90 GLY A N 1
ATOM 665 C CA . GLY A 1 90 ? -11.503 -24.447 22.072 1.00 17.42 90 GLY A CA 1
ATOM 666 C C . GLY A 1 90 ? -11.182 -23.088 21.423 1.00 16.29 90 GLY A C 1
ATOM 667 O O . GLY A 1 90 ? -10.017 -22.772 21.178 1.00 21.52 90 GLY A O 1
ATOM 668 N N . TYR A 1 91 ? -12.170 -22.231 21.137 1.00 15.81 91 TYR A N 1
ATOM 669 C CA . TYR A 1 91 ? -11.894 -20.937 20.537 1.00 16.90 91 TYR A CA 1
ATOM 670 C C . TYR A 1 91 ? -11.119 -20.046 21.479 1.00 20.78 91 TYR A C 1
ATOM 671 O O . TYR A 1 91 ? -10.452 -19.147 20.996 1.00 20.06 91 TYR A O 1
ATOM 680 N N . THR A 1 92 ? -11.188 -20.209 22.824 1.00 22.98 92 THR A N 1
ATOM 681 C CA . THR A 1 92 ? -10.447 -19.354 23.771 1.00 20.64 92 THR A CA 1
ATOM 682 C C . THR A 1 92 ? -9.123 -20.013 24.167 1.00 19.15 92 THR A C 1
ATOM 683 O O . THR A 1 92 ? -8.362 -19.403 24.901 1.00 20.90 92 THR A O 1
ATOM 687 N N . ASP A 1 93 ? -8.787 -21.221 23.667 1.00 18.00 93 ASP A N 1
ATOM 688 C CA . ASP A 1 93 ? -7.643 -22.059 24.031 1.00 18.24 93 ASP A CA 1
ATOM 689 C C . ASP A 1 93 ? -7.851 -22.464 25.485 1.00 25.81 93 ASP A C 1
ATOM 690 O O . ASP A 1 93 ? -7.377 -21.806 26.430 1.00 22.47 93 ASP A O 1
ATOM 695 N N . LEU A 1 94 ? -8.639 -23.527 25.668 1.00 23.49 94 LEU A N 1
ATOM 696 C CA . LEU A 1 94 ? -9.100 -23.935 27.007 1.00 22.32 94 LEU A CA 1
ATOM 697 C C . LEU A 1 94 ? -8.008 -24.604 27.802 1.00 20.94 94 LEU A C 1
ATOM 698 O O . LEU A 1 94 ? -7.974 -25.821 27.928 1.00 22.40 94 LEU A O 1
ATOM 703 N N . ASP A 1 95 ? -7.099 -23.826 28.366 1.00 18.41 95 ASP A N 1
ATOM 704 C CA . ASP A 1 95 ? -6.002 -24.365 29.143 1.00 18.77 95 ASP A CA 1
ATOM 705 C C . ASP A 1 95 ? -6.284 -24.434 30.644 1.00 24.15 95 ASP A C 1
ATOM 706 O O . ASP A 1 95 ? -5.442 -24.795 31.454 1.00 20.30 95 ASP A O 1
ATOM 711 N N . ASP A 1 96 ? -7.492 -24.085 31.012 1.00 20.70 96 ASP A N 1
ATOM 712 C CA . ASP A 1 96 ? -7.930 -23.954 32.391 1.00 32.92 96 ASP A CA 1
ATOM 713 C C . ASP A 1 96 ? -7.735 -25.224 33.224 1.00 36.10 96 ASP A C 1
ATOM 714 O O . ASP A 1 96 ? -7.517 -25.108 34.428 1.00 35.21 96 ASP A O 1
ATOM 719 N N . ARG A 1 97 ? -7.799 -26.443 32.668 1.00 26.01 97 ARG A N 1
ATOM 720 C CA . ARG A 1 97 ? -7.645 -27.688 33.412 1.00 19.44 97 ARG A CA 1
ATOM 721 C C . ARG A 1 97 ? -6.329 -28.368 33.142 1.00 21.06 97 ARG A C 1
ATOM 722 O O . ARG A 1 97 ? -6.125 -29.539 33.499 1.00 27.98 97 ARG A O 1
ATOM 730 N N . GLY A 1 98 ? -5.379 -27.669 32.518 1.00 22.17 98 GLY A N 1
ATOM 731 C CA . GLY A 1 98 ? -4.081 -28.250 32.166 1.00 19.78 98 GLY A CA 1
ATOM 732 C C . GLY A 1 98 ? -3.587 -27.777 30.785 1.00 21.06 98 GLY A C 1
ATOM 733 O O . GLY A 1 98 ? -2.408 -27.445 30.590 1.00 26.48 98 GLY A O 1
ATOM 734 N N . GLY A 1 99 ? -4.531 -27.865 29.847 1.00 26.61 99 GLY A N 1
ATOM 735 C CA . GLY A 1 99 ? -4.325 -27.364 28.504 1.00 26.18 99 GLY A CA 1
ATOM 736 C C . GLY A 1 99 ? -3.553 -28.261 27.572 1.00 24.45 99 GLY A C 1
ATOM 737 O O . GLY A 1 99 ? -3.059 -29.334 27.906 1.00 23.54 99 GLY A O 1
ATOM 738 N N . ASN A 1 100 ? -3.380 -27.785 26.358 1.00 25.90 100 ASN A N 1
ATOM 739 C CA . ASN A 1 100 ? -2.760 -28.567 25.281 1.00 19.24 100 ASN A CA 1
ATOM 740 C C . ASN A 1 100 ? -1.272 -28.389 25.247 1.00 19.02 100 ASN A C 1
ATOM 741 O O . ASN A 1 100 ? -0.561 -29.090 24.545 1.00 22.88 100 ASN A O 1
ATOM 746 N N . ASP A 1 101 ? -0.712 -27.422 25.954 1.00 21.84 101 ASP A N 1
ATOM 747 C CA . ASP A 1 101 ? 0.699 -27.106 25.874 1.00 16.59 101 ASP A CA 1
ATOM 748 C C . ASP A 1 101 ? 1.559 -28.190 26.422 1.00 26.25 101 ASP A C 1
ATOM 749 O O . ASP A 1 101 ? 1.207 -28.795 27.422 1.00 24.73 101 ASP A O 1
ATOM 754 N N . ILE A 1 102 ? 2.666 -28.500 25.798 1.00 19.76 102 ILE A N 1
ATOM 755 C CA . ILE A 1 102 ? 3.537 -29.509 26.333 1.00 21.70 102 ILE A CA 1
ATOM 756 C C . ILE A 1 102 ? 4.321 -28.842 27.477 1.00 22.28 102 ILE A C 1
ATOM 757 O O . ILE A 1 102 ? 4.686 -27.665 27.349 1.00 20.29 102 ILE A O 1
ATOM 762 N N . PRO A 1 103 ? 4.621 -29.544 28.600 1.00 24.84 103 PRO A N 1
ATOM 763 C CA . PRO A 1 103 ? 5.227 -28.946 29.789 1.00 28.04 103 PRO A CA 1
ATOM 764 C C . PRO A 1 103 ? 6.720 -28.787 29.684 1.00 25.87 103 PRO A C 1
ATOM 765 O O . PRO A 1 103 ? 7.484 -29.523 30.324 1.00 26.05 103 PRO A O 1
ATOM 769 N N . TYR A 1 104 ? 7.182 -27.838 28.863 1.00 18.31 104 TYR A N 1
ATOM 770 C CA . TYR A 1 104 ? 8.608 -27.635 28.761 1.00 18.73 104 TYR A CA 1
ATOM 771 C C . TYR A 1 104 ? 9.073 -26.921 30.023 1.00 20.07 104 TYR A C 1
ATOM 772 O O . TYR A 1 104 ? 8.361 -26.098 30.593 1.00 21.70 104 TYR A O 1
ATOM 781 N N . LEU A 1 105 ? 10.287 -27.267 30.428 1.00 19.68 105 LEU A N 1
ATOM 782 C CA . LEU A 1 105 ? 10.892 -26.687 31.606 1.00 27.46 105 LEU A CA 1
ATOM 783 C C . LEU A 1 105 ? 11.398 -25.269 31.384 1.00 24.74 105 LEU A C 1
ATOM 784 O O . LEU A 1 105 ? 11.335 -24.466 32.314 1.00 18.69 105 LEU A O 1
ATOM 789 N N . THR A 1 106 ? 11.939 -24.878 30.204 1.00 22.99 106 THR A N 1
ATOM 790 C CA . THR A 1 106 ? 12.566 -23.563 30.052 1.00 22.98 106 THR A CA 1
ATOM 791 C C . THR A 1 106 ? 11.922 -22.739 28.921 1.00 18.20 106 THR A C 1
ATOM 792 O O . THR A 1 106 ? 11.066 -23.276 28.199 1.00 21.22 106 THR A O 1
ATOM 796 N N . GLY A 1 107 ? 12.329 -21.461 28.785 1.00 17.26 107 GLY A N 1
ATOM 797 C CA . GLY A 1 107 ? 11.894 -20.551 27.729 1.00 18.97 107 GLY A CA 1
ATOM 798 C C . GLY A 1 107 ? 10.440 -20.263 27.925 1.00 27.01 107 GLY A C 1
ATOM 799 O O . GLY A 1 107 ? 9.838 -20.634 28.939 1.00 22.34 107 GLY A O 1
ATOM 800 N N . ASP A 1 108 ? 9.898 -19.520 26.977 1.00 18.09 108 ASP A N 1
ATOM 801 C CA . ASP A 1 108 ? 8.489 -19.175 26.967 1.00 14.02 108 ASP A CA 1
ATOM 802 C C . ASP A 1 108 ? 8.007 -18.619 28.318 1.00 16.56 108 ASP A C 1
ATOM 803 O O . ASP A 1 108 ? 7.084 -19.135 28.971 1.00 19.46 108 ASP A O 1
ATOM 808 N N . GLU A 1 109 ? 8.764 -17.583 28.705 1.00 18.15 109 GLU A N 1
ATOM 809 C CA . GLU A 1 109 ? 8.495 -16.749 29.872 1.00 24.76 109 GLU A CA 1
ATOM 810 C C . GLU A 1 109 ? 8.816 -17.406 31.222 1.00 28.53 109 GLU A C 1
ATOM 811 O O . GLU A 1 109 ? 8.360 -16.907 32.248 1.00 24.18 109 GLU A O 1
ATOM 817 N N . ARG A 1 110 ? 9.587 -18.495 31.296 1.00 23.57 110 ARG A N 1
ATOM 818 C CA . ARG A 1 110 ? 10.058 -19.072 32.572 1.00 25.84 110 ARG A CA 1
ATOM 819 C C . ARG A 1 110 ? 10.919 -18.036 33.304 1.00 30.43 110 ARG A C 1
ATOM 820 O O . ARG A 1 110 ? 10.672 -17.724 34.475 1.00 24.85 110 ARG A O 1
ATOM 828 N N . LEU A 1 111 ? 11.915 -17.438 32.657 1.00 17.88 111 LEU A N 1
ATOM 829 C CA . LEU A 1 111 ? 12.745 -16.429 33.264 1.00 18.66 111 LEU A CA 1
ATOM 830 C C . LEU A 1 111 ? 12.707 -15.080 32.576 1.00 19.35 111 LEU A C 1
ATOM 831 O O . LEU A 1 111 ? 13.309 -14.108 33.051 1.00 18.67 111 LEU A O 1
ATOM 836 N N . THR A 1 112 ? 12.007 -14.963 31.439 1.00 18.03 112 THR A N 1
ATOM 837 C CA . THR A 1 112 ? 11.980 -13.716 30.682 1.00 18.21 112 THR A CA 1
ATOM 838 C C . THR A 1 112 ? 11.282 -12.671 31.542 1.00 16.40 112 THR A C 1
ATOM 839 O O . THR A 1 112 ? 10.238 -12.982 32.125 1.00 21.37 112 THR A O 1
ATOM 843 N N . ALA A 1 113 ? 11.761 -11.438 31.610 1.00 17.64 113 ALA A N 1
ATOM 844 C CA . ALA A 1 113 ? 11.156 -10.417 32.442 1.00 22.16 113 ALA A CA 1
ATOM 845 C C . ALA A 1 113 ? 11.625 -9.054 31.967 1.00 23.20 113 ALA A C 1
ATOM 846 O O . ALA A 1 113 ? 12.433 -8.975 31.031 1.00 21.50 113 ALA A O 1
ATOM 848 N N . GLU A 1 114 ? 11.168 -7.983 32.636 1.00 17.56 114 GLU A N 1
ATOM 849 C CA . GLU A 1 114 ? 11.550 -6.643 32.300 1.00 17.62 114 GLU A CA 1
ATOM 850 C C . GLU A 1 114 ? 13.050 -6.545 32.268 1.00 20.21 114 GLU A C 1
ATOM 851 O O . GLU A 1 114 ? 13.744 -7.079 33.127 1.00 19.38 114 GLU A O 1
ATOM 857 N N . ASP A 1 115 ? 13.595 -5.983 31.191 1.00 18.34 115 ASP A N 1
ATOM 858 C CA . ASP A 1 115 ? 15.035 -5.858 30.963 1.00 18.30 115 ASP A CA 1
ATOM 859 C C . ASP A 1 115 ? 15.803 -7.156 30.977 1.00 14.16 115 ASP A C 1
ATOM 860 O O . ASP A 1 115 ? 17.021 -7.232 31.237 1.00 18.02 115 ASP A O 1
ATOM 865 N N . ASN A 1 116 ? 15.080 -8.231 30.694 1.00 16.08 116 ASN A N 1
ATOM 866 C CA . ASN A 1 116 ? 15.715 -9.515 30.775 1.00 21.18 116 ASN A CA 1
ATOM 867 C C . ASN A 1 116 ? 15.183 -10.408 29.648 1.00 17.53 116 ASN A C 1
ATOM 868 O O . ASN A 1 116 ? 14.329 -11.285 29.847 1.00 18.38 116 ASN A O 1
ATOM 873 N N . PRO A 1 117 ? 15.676 -10.216 28.405 1.00 19.89 117 PRO A N 1
ATOM 874 C CA . PRO A 1 117 ? 15.360 -11.102 27.297 1.00 22.27 117 PRO A CA 1
ATOM 875 C C . PRO A 1 117 ? 16.088 -12.442 27.412 1.00 18.54 117 PRO A C 1
ATOM 876 O O . PRO A 1 117 ? 17.132 -12.521 28.078 1.00 18.89 117 PRO A O 1
ATOM 880 N N . VAL A 1 118 ? 15.596 -13.518 26.766 1.00 16.16 118 VAL A N 1
ATOM 881 C CA . VAL A 1 118 ? 16.341 -14.777 26.664 1.00 16.43 118 VAL A CA 1
ATOM 882 C C . VAL A 1 118 ? 16.766 -14.959 25.175 1.00 25.34 118 VAL A C 1
ATOM 883 O O . VAL A 1 118 ? 16.320 -14.206 24.289 1.00 19.32 118 VAL A O 1
ATOM 887 N N . LEU A 1 119 ? 17.618 -15.929 24.877 1.00 20.33 119 LEU A N 1
ATOM 888 C CA . LEU A 1 119 ? 18.212 -16.171 23.561 1.00 20.99 119 LEU A CA 1
ATOM 889 C C . LEU A 1 119 ? 17.806 -17.484 22.914 1.00 20.18 119 LEU A C 1
ATOM 890 O O . LEU A 1 119 ? 17.746 -18.515 23.600 1.00 19.36 119 LEU A O 1
ATOM 895 N N . LEU A 1 120 ? 17.509 -17.596 21.616 1.00 16.23 120 LEU A N 1
ATOM 896 C CA . LEU A 1 120 ? 17.189 -18.885 21.005 1.00 12.16 120 LEU A CA 1
ATOM 897 C C . LEU A 1 120 ? 17.994 -18.923 19.717 1.00 23.81 120 LEU A C 1
ATOM 898 O O . LEU A 1 120 ? 17.999 -17.948 18.969 1.00 18.46 120 LEU A O 1
ATOM 903 N N . TYR A 1 121 ? 18.739 -19.971 19.482 1.00 22.12 121 TYR A N 1
ATOM 904 C CA . TYR A 1 121 ? 19.505 -20.129 18.261 1.00 23.52 121 TYR A CA 1
ATOM 905 C C . TYR A 1 121 ? 18.888 -21.304 17.518 1.00 22.86 121 TYR A C 1
ATOM 906 O O . TYR A 1 121 ? 18.665 -22.334 18.165 1.00 23.27 121 TYR A O 1
ATOM 915 N N . THR A 1 122 ? 18.599 -21.227 16.193 1.00 22.81 122 THR A N 1
ATOM 916 C CA . THR A 1 122 ? 18.112 -22.375 15.451 1.00 19.32 122 THR A CA 1
ATOM 917 C C . THR A 1 122 ? 18.914 -22.461 14.151 1.00 27.70 122 THR A C 1
ATOM 918 O O . THR A 1 122 ? 19.473 -21.465 13.656 1.00 21.98 122 THR A O 1
ATOM 922 N N . TYR A 1 123 ? 18.931 -23.678 13.643 1.00 26.58 123 TYR A N 1
ATOM 923 C CA . TYR A 1 123 ? 19.626 -23.982 12.406 1.00 28.58 123 TYR A CA 1
ATOM 924 C C . TYR A 1 123 ? 19.029 -25.198 11.750 1.00 30.09 123 TYR A C 1
ATOM 925 O O . TYR A 1 123 ? 18.779 -26.203 12.416 1.00 26.30 123 TYR A O 1
ATOM 934 N N . SER A 1 124 ? 18.827 -25.167 10.444 1.00 29.07 124 SER A N 1
ATOM 935 C CA . SER A 1 124 ? 18.380 -26.360 9.780 1.00 25.74 124 SER A CA 1
ATOM 936 C C . SER A 1 124 ? 19.212 -26.528 8.512 1.00 32.52 124 SER A C 1
ATOM 937 O O . SER A 1 124 ? 19.737 -25.560 7.954 1.00 28.10 124 SER A O 1
ATOM 940 N N . ALA A 1 125 ? 19.358 -27.755 8.074 1.00 38.12 125 ALA A N 1
ATOM 941 C CA . ALA A 1 125 ? 20.047 -28.066 6.845 1.00 28.40 125 ALA A CA 1
ATOM 942 C C . ALA A 1 125 ? 19.350 -29.333 6.392 1.00 30.58 125 ALA A C 1
ATOM 943 O O . ALA A 1 125 ? 19.430 -30.369 7.065 1.00 39.26 125 ALA A O 1
ATOM 945 N N . GLY A 1 126 ? 18.578 -29.298 5.319 1.00 37.02 126 GLY A N 1
ATOM 946 C CA . GLY A 1 126 ? 17.941 -30.499 4.836 1.00 31.57 126 GLY A CA 1
ATOM 947 C C . GLY A 1 126 ? 16.898 -31.059 5.780 1.00 47.32 126 GLY A C 1
ATOM 948 O O . GLY A 1 126 ? 15.877 -30.451 6.108 1.00 45.65 126 GLY A O 1
ATOM 949 N N . ALA A 1 127 ? 17.180 -32.278 6.195 1.00 33.24 127 ALA A N 1
ATOM 950 C CA . ALA A 1 127 ? 16.275 -33.037 7.039 1.00 42.64 127 ALA A CA 1
ATOM 951 C C . ALA A 1 127 ? 16.458 -32.822 8.549 1.00 33.08 127 ALA A C 1
ATOM 952 O O . ALA A 1 127 ? 15.702 -33.301 9.402 1.00 40.51 127 ALA A O 1
ATOM 954 N N . PHE A 1 128 ? 17.468 -32.083 8.902 1.00 27.81 128 PHE A N 1
ATOM 955 C CA . PHE A 1 128 ? 17.848 -32.020 10.258 1.00 28.97 128 PHE A CA 1
ATOM 956 C C . PHE A 1 128 ? 17.701 -30.613 10.786 1.00 40.19 128 PHE A C 1
ATOM 957 O O . PHE A 1 128 ? 17.975 -29.634 10.085 1.00 29.96 128 PHE A O 1
ATOM 965 N N . SER A 1 129 ? 17.331 -30.540 12.060 1.00 32.05 129 SER A N 1
ATOM 966 C CA . SER A 1 129 ? 17.219 -29.262 12.751 1.00 30.97 129 SER A CA 1
ATOM 967 C C . SER A 1 129 ? 17.830 -29.309 14.144 1.00 26.59 129 SER A C 1
ATOM 968 O O . SER A 1 129 ? 17.736 -30.344 14.808 1.00 27.36 129 SER A O 1
ATOM 971 N N . VAL A 1 130 ? 18.521 -28.261 14.560 1.00 28.17 130 VAL A N 1
ATOM 972 C CA . VAL A 1 130 ? 19.019 -28.143 15.916 1.00 29.20 130 VAL A CA 1
ATOM 973 C C . VAL A 1 130 ? 18.641 -26.796 16.512 1.00 40.17 130 VAL A C 1
ATOM 974 O O . VAL A 1 130 ? 18.516 -25.799 15.787 1.00 25.40 130 VAL A O 1
ATOM 978 N N . ALA A 1 131 ? 18.434 -26.730 17.829 1.00 24.58 131 ALA A N 1
ATOM 979 C CA . ALA A 1 131 ? 18.111 -25.468 18.511 1.00 21.75 131 ALA A CA 1
ATOM 980 C C . ALA A 1 131 ? 18.877 -25.407 19.842 1.00 27.70 131 ALA A C 1
ATOM 981 O O . ALA A 1 131 ? 19.246 -26.460 20.409 1.00 27.02 131 ALA A O 1
ATOM 983 N N . ALA A 1 132 ? 19.238 -24.228 20.323 1.00 24.98 132 ALA A N 1
ATOM 984 C CA . ALA A 1 132 ? 19.932 -24.098 21.596 1.00 25.03 132 ALA A CA 1
ATOM 985 C C . ALA A 1 132 ? 19.448 -22.801 22.221 1.00 34.14 132 ALA A C 1
ATOM 986 O O . ALA A 1 132 ? 19.250 -21.814 21.513 1.00 20.34 132 ALA A O 1
ATOM 988 N N . SER A 1 133 ? 19.188 -22.737 23.518 1.00 21.23 133 SER A N 1
ATOM 989 C CA . SER A 1 133 ? 18.664 -21.524 24.131 1.00 18.46 133 SER A CA 1
ATOM 990 C C . SER A 1 133 ? 19.284 -21.285 25.516 1.00 24.03 133 SER A C 1
ATOM 991 O O . SER A 1 133 ? 19.802 -22.239 26.115 1.00 22.23 133 SER A O 1
ATOM 994 N N . MET A 1 134 ? 19.303 -20.077 26.055 1.00 22.25 134 MET A N 1
ATOM 995 C CA . MET A 1 134 ? 19.802 -19.845 27.405 1.00 21.58 134 MET A CA 1
ATOM 996 C C . MET A 1 134 ? 19.357 -18.485 27.899 1.00 33.98 134 MET A C 1
ATOM 997 O O . MET A 1 134 ? 18.998 -17.634 27.066 1.00 19.01 134 MET A O 1
ATOM 1002 N N . SER A 1 135 ? 19.314 -18.261 29.212 1.00 18.02 135 SER A N 1
ATOM 1003 C CA . SER A 1 135 ? 19.041 -16.944 29.746 1.00 16.76 135 SER A CA 1
ATOM 1004 C C . SER A 1 135 ? 20.400 -16.477 30.208 1.00 16.94 135 SER A C 1
ATOM 1005 O O . SER A 1 135 ? 21.361 -17.253 30.182 1.00 20.09 135 SER A O 1
ATOM 1008 N N . ASP A 1 136 ? 20.575 -15.243 30.638 1.00 16.31 136 ASP A N 1
ATOM 1009 C CA . ASP A 1 136 ? 21.896 -14.789 30.953 1.00 16.45 136 ASP A CA 1
ATOM 1010 C C . ASP A 1 136 ? 22.306 -14.956 32.433 1.00 22.62 136 ASP A C 1
ATOM 1011 O O . ASP A 1 136 ? 23.431 -14.549 32.746 1.00 22.11 136 ASP A O 1
ATOM 1016 N N . GLY A 1 137 ? 21.469 -15.440 33.377 1.00 24.48 137 GLY A N 1
ATOM 1017 C CA . GLY A 1 137 ? 21.879 -15.654 34.775 1.00 23.91 137 GLY A CA 1
ATOM 1018 C C . GLY A 1 137 ? 21.825 -14.434 35.682 1.00 26.85 137 GLY A C 1
ATOM 1019 O O . GLY A 1 137 ? 22.169 -14.569 36.854 1.00 25.96 137 GLY A O 1
ATOM 1020 N N . LYS A 1 138 ? 21.421 -13.236 35.265 1.00 17.66 138 LYS A N 1
ATOM 1021 C CA . LYS A 1 138 ? 21.367 -12.055 36.104 1.00 18.17 138 LYS A CA 1
ATOM 1022 C C . LYS A 1 138 ? 20.022 -11.408 35.986 1.00 30.18 138 LYS A C 1
ATOM 1023 O O . LYS A 1 138 ? 19.466 -11.268 34.880 1.00 21.24 138 LYS A O 1
ATOM 1029 N N . VAL A 1 139 ? 19.474 -10.987 37.108 1.00 18.51 139 VAL A N 1
ATOM 1030 C CA . VAL A 1 139 ? 18.174 -10.375 37.172 1.00 17.22 139 VAL A CA 1
ATOM 1031 C C . VAL A 1 139 ? 18.172 -9.096 36.379 1.00 17.48 139 VAL A C 1
ATOM 1032 O O . VAL A 1 139 ? 19.123 -8.335 36.540 1.00 19.74 139 VAL A O 1
ATOM 1036 N N . GLY A 1 140 ? 17.163 -8.830 35.530 1.00 20.23 140 GLY A N 1
ATOM 1037 C CA . GLY A 1 140 ? 17.145 -7.617 34.718 1.00 18.19 140 GLY A CA 1
ATOM 1038 C C . GLY A 1 140 ? 18.483 -7.470 33.993 1.00 15.63 140 GLY A C 1
ATOM 1039 O O . GLY A 1 140 ? 19.102 -8.463 33.521 1.00 24.74 140 GLY A O 1
ATOM 1040 N N . GLU A 1 141 ? 18.944 -6.222 34.012 1.00 20.17 141 GLU A N 1
ATOM 1041 C CA . GLU A 1 141 ? 20.259 -5.874 33.503 1.00 22.48 141 GLU A CA 1
ATOM 1042 C C . GLU A 1 141 ? 21.126 -5.535 34.696 1.00 27.63 141 GLU A C 1
ATOM 1043 O O . GLU A 1 141 ? 22.035 -4.706 34.600 1.00 24.54 141 GLU A O 1
ATOM 1049 N N . THR A 1 142 ? 20.874 -6.205 35.825 1.00 24.87 142 THR A N 1
ATOM 1050 C CA . THR A 1 142 ? 21.602 -5.920 37.045 1.00 26.14 142 THR A CA 1
ATOM 1051 C C . THR A 1 142 ? 22.691 -6.951 37.228 1.00 26.00 142 THR A C 1
ATOM 1052 O O . THR A 1 142 ? 22.900 -7.827 36.391 1.00 26.49 142 THR A O 1
ATOM 1056 N N . SER A 1 143 ? 23.421 -6.876 38.341 1.00 25.41 143 SER A N 1
ATOM 1057 C CA . SER A 1 143 ? 24.368 -7.911 38.667 1.00 24.21 143 SER A CA 1
ATOM 1058 C C . SER A 1 143 ? 23.801 -8.929 39.653 1.00 29.13 143 SER A C 1
ATOM 1059 O O . SER A 1 143 ? 24.544 -9.831 40.060 1.00 29.64 143 SER A O 1
ATOM 1062 N N . GLU A 1 144 ? 22.512 -8.883 40.023 1.00 25.37 144 GLU A N 1
ATOM 1063 C CA . GLU A 1 144 ? 21.989 -9.861 40.964 1.00 23.57 144 GLU A CA 1
ATOM 1064 C C . GLU A 1 144 ? 21.841 -11.232 40.318 1.00 32.22 144 GLU A C 1
ATOM 1065 O O . GLU A 1 144 ? 21.251 -11.321 39.236 1.00 26.96 144 GLU A O 1
ATOM 1071 N N . ASP A 1 145 ? 22.347 -12.300 40.937 1.00 24.45 145 ASP A N 1
ATOM 1072 C CA . ASP A 1 145 ? 22.274 -13.644 40.397 1.00 23.62 145 ASP A CA 1
ATOM 1073 C C . ASP A 1 145 ? 20.885 -14.160 40.292 1.00 31.40 145 ASP A C 1
ATOM 1074 O O . ASP A 1 145 ? 20.085 -13.976 41.211 1.00 27.58 145 ASP A O 1
ATOM 1079 N N . ASP A 1 146 ? 20.597 -14.825 39.175 1.00 23.66 146 ASP A N 1
ATOM 1080 C CA . ASP A 1 146 ? 19.260 -15.333 38.926 1.00 18.81 146 ASP A CA 1
ATOM 1081 C C . ASP A 1 146 ? 19.452 -16.804 38.675 1.00 10.77 146 ASP A C 1
ATOM 1082 O O . ASP A 1 146 ? 20.572 -17.306 38.563 1.00 22.23 146 ASP A O 1
ATOM 1087 N N . ALA A 1 147 ? 18.352 -17.567 38.662 1.00 16.46 147 ALA A N 1
ATOM 1088 C CA . ALA A 1 147 ? 18.384 -18.938 38.146 1.00 23.36 147 ALA A CA 1
ATOM 1089 C C . ALA A 1 147 ? 18.787 -18.819 36.658 1.00 25.54 147 ALA A C 1
ATOM 1090 O O . ALA A 1 147 ? 18.528 -17.764 36.053 1.00 21.29 147 ALA A O 1
ATOM 1092 N N . GLN A 1 148 ? 19.417 -19.794 36.046 1.00 20.67 148 GLN A N 1
ATOM 1093 C CA . GLN A 1 148 ? 19.780 -19.644 34.654 1.00 21.13 148 GLN A CA 1
ATOM 1094 C C . GLN A 1 148 ? 19.249 -20.829 33.907 1.00 28.17 148 GLN A C 1
ATOM 1095 O O . GLN A 1 148 ? 19.476 -21.942 34.380 1.00 24.20 148 GLN A O 1
ATOM 1101 N N . GLU A 1 149 ? 18.555 -20.666 32.777 1.00 17.81 149 GLU A N 1
ATOM 1102 C CA . GLU A 1 149 ? 18.010 -21.814 32.074 1.00 17.51 149 GLU A CA 1
ATOM 1103 C C . GLU A 1 149 ? 18.825 -22.040 30.814 1.00 20.63 149 GLU A C 1
ATOM 1104 O O . GLU A 1 149 ? 19.517 -21.103 30.376 1.00 18.55 149 GLU A O 1
ATOM 1110 N N . MET A 1 150 ? 18.765 -23.266 30.310 1.00 18.17 150 MET A N 1
ATOM 1111 C CA . MET A 1 150 ? 19.475 -23.652 29.080 1.00 20.14 150 MET A CA 1
ATOM 1112 C C . MET A 1 150 ? 18.815 -24.867 28.505 1.00 28.58 150 MET A C 1
ATOM 1113 O O . MET A 1 150 ? 18.294 -25.697 29.249 1.00 27.20 150 MET A O 1
ATOM 1118 N N . ALA A 1 151 ? 18.839 -25.057 27.189 1.00 21.76 151 ALA A N 1
ATOM 1119 C CA . ALA A 1 151 ? 18.277 -26.257 26.591 1.00 22.34 151 ALA A CA 1
ATOM 1120 C C . ALA A 1 151 ? 18.943 -26.437 25.223 1.00 22.98 151 ALA A C 1
ATOM 1121 O O . ALA A 1 151 ? 19.548 -25.489 24.661 1.00 20.23 151 ALA A O 1
ATOM 1123 N N . VAL A 1 152 ? 18.928 -27.676 24.774 1.00 21.53 152 VAL A N 1
ATOM 1124 C CA . VAL A 1 152 ? 19.474 -28.033 23.471 1.00 23.07 152 VAL A CA 1
ATOM 1125 C C . VAL A 1 152 ? 18.471 -29.062 22.924 1.00 29.71 152 VAL A C 1
ATOM 1126 O O . VAL A 1 152 ? 17.850 -29.818 23.689 1.00 27.21 152 VAL A O 1
ATOM 1134 N N . ALA A 1 153 ? 18.188 -29.091 21.614 1.00 27.54 153 ALA A N 1
ATOM 1135 C CA . ALA A 1 153 ? 17.282 -30.081 21.038 1.00 23.02 153 ALA A CA 1
ATOM 1136 C C . ALA A 1 153 ? 17.694 -30.354 19.578 1.00 25.00 153 ALA A C 1
ATOM 1137 O O . ALA A 1 153 ? 18.306 -29.478 18.939 1.00 23.08 153 ALA A O 1
ATOM 1139 N N . ALA A 1 154 ? 17.409 -31.528 19.045 1.00 25.22 154 ALA A N 1
ATOM 1140 C CA . ALA A 1 154 ? 17.720 -31.854 17.658 1.00 31.60 154 ALA A CA 1
ATOM 1141 C C . ALA A 1 154 ? 16.571 -32.634 17.111 1.00 28.50 154 ALA A C 1
ATOM 1142 O O . ALA A 1 154 ? 15.874 -33.314 17.860 1.00 28.42 154 ALA A O 1
ATOM 1144 N N . ALA A 1 155 ? 16.262 -32.535 15.825 1.00 26.24 155 ALA A N 1
ATOM 1145 C CA . ALA A 1 155 ? 15.174 -33.295 15.245 1.00 31.59 155 ALA A CA 1
ATOM 1146 C C . ALA A 1 155 ? 15.619 -33.740 13.846 1.00 32.78 155 ALA A C 1
ATOM 1147 O O . ALA A 1 155 ? 16.532 -33.181 13.226 1.00 27.08 155 ALA A O 1
ATOM 1149 N N . TYR A 1 156 ? 14.961 -34.772 13.379 1.00 27.28 156 TYR A N 1
ATOM 1150 C CA . TYR A 1 156 ? 15.207 -35.330 12.082 1.00 27.65 156 TYR A CA 1
ATOM 1151 C C . TYR A 1 156 ? 13.878 -35.745 11.455 1.00 25.30 156 TYR A C 1
ATOM 1152 O O . TYR A 1 156 ? 13.049 -36.464 12.029 1.00 31.37 156 TYR A O 1
ATOM 1161 N N . THR A 1 157 ? 13.640 -35.245 10.249 1.00 33.54 157 THR A N 1
ATOM 1162 C CA . THR A 1 157 ? 12.446 -35.609 9.529 1.00 41.02 157 THR A CA 1
ATOM 1163 C C . THR A 1 157 ? 12.781 -36.673 8.478 1.00 45.31 157 THR A C 1
ATOM 1164 O O . THR A 1 157 ? 13.782 -36.556 7.773 1.00 47.36 157 THR A O 1
ATOM 1168 N N . PHE A 1 158 ? 12.016 -37.750 8.382 1.00 40.52 158 PHE A N 1
ATOM 1169 C CA . PHE A 1 158 ? 12.155 -38.795 7.393 1.00 46.68 158 PHE A CA 1
ATOM 1170 C C . PHE A 1 158 ? 10.739 -39.174 7.005 1.00 44.70 158 PHE A C 1
ATOM 1171 O O . PHE A 1 158 ? 9.926 -39.803 7.693 1.00 50.08 158 PHE A O 1
ATOM 1179 N N . GLY A 1 159 ? 10.399 -38.592 5.878 1.00 54.47 159 GLY A N 1
ATOM 1180 C CA . GLY A 1 159 ? 9.112 -38.851 5.291 1.00 53.05 159 GLY A CA 1
ATOM 1181 C C . GLY A 1 159 ? 8.071 -38.135 6.113 1.00 50.28 159 GLY A C 1
ATOM 1182 O O . GLY A 1 159 ? 8.189 -36.924 6.359 1.00 60.39 159 GLY A O 1
ATOM 1183 N N . ASN A 1 160 ? 7.122 -38.958 6.579 1.00 40.08 160 ASN A N 1
ATOM 1184 C CA . ASN A 1 160 ? 5.983 -38.481 7.367 1.00 58.74 160 ASN A CA 1
ATOM 1185 C C . ASN A 1 160 ? 6.321 -38.149 8.812 1.00 49.02 160 ASN A C 1
ATOM 1186 O O . ASN A 1 160 ? 5.490 -37.547 9.498 1.00 47.25 160 ASN A O 1
ATOM 1191 N N . TYR A 1 161 ? 7.518 -38.572 9.221 1.00 38.38 161 TYR A N 1
ATOM 1192 C CA . TYR A 1 161 ? 7.993 -38.571 10.582 1.00 39.40 161 TYR A CA 1
ATOM 1193 C C . TYR A 1 161 ? 9.020 -37.553 10.920 1.00 45.36 161 TYR A C 1
ATOM 1194 O O . TYR A 1 161 ? 9.923 -37.343 10.126 1.00 41.06 161 TYR A O 1
ATOM 1203 N N . THR A 1 162 ? 8.891 -36.915 12.069 1.00 30.45 162 THR A N 1
ATOM 1204 C CA . THR A 1 162 ? 9.994 -36.168 12.600 1.00 27.25 162 THR A CA 1
ATOM 1205 C C . THR A 1 162 ? 10.140 -36.784 13.950 1.00 35.32 162 THR A C 1
ATOM 1206 O O . THR A 1 162 ? 9.140 -37.069 14.615 1.00 33.92 162 THR A O 1
ATOM 1210 N N . VAL A 1 163 ? 11.356 -37.105 14.293 1.00 27.12 163 VAL A N 1
ATOM 1211 C CA . VAL A 1 163 ? 11.576 -37.553 15.642 1.00 37.49 163 VAL A CA 1
ATOM 1212 C C . VAL A 1 163 ? 12.619 -36.613 16.222 1.00 30.21 163 VAL A C 1
ATOM 1213 O O . VAL A 1 163 ? 13.349 -35.952 15.479 1.00 33.78 163 VAL A O 1
ATOM 1217 N N . GLY A 1 164 ? 12.688 -36.440 17.536 1.00 28.78 164 GLY A N 1
ATOM 1218 C CA . GLY A 1 164 ? 13.703 -35.572 18.098 1.00 30.23 164 GLY A CA 1
ATOM 1219 C C . GLY A 1 164 ? 13.877 -35.769 19.601 1.00 28.31 164 GLY A C 1
ATOM 1220 O O . GLY A 1 164 ? 13.120 -36.518 20.239 1.00 28.35 164 GLY A O 1
ATOM 1221 N N . LEU A 1 165 ? 14.870 -35.075 20.147 1.00 24.05 165 LEU A N 1
ATOM 1222 C CA . LEU A 1 165 ? 15.090 -35.081 21.571 1.00 31.20 165 LEU A CA 1
ATOM 1223 C C . LEU A 1 165 ? 15.630 -33.765 22.024 1.00 23.08 165 LEU A C 1
ATOM 1224 O O . LEU A 1 165 ? 16.230 -33.001 21.279 1.00 27.04 165 LEU A O 1
ATOM 1229 N N . GLY A 1 166 ? 15.339 -33.481 23.275 1.00 28.71 166 GLY A N 1
ATOM 1230 C CA . GLY A 1 166 ? 15.723 -32.228 23.857 1.00 24.37 166 GLY A CA 1
ATOM 1231 C C . GLY A 1 166 ? 16.128 -32.454 25.298 1.00 22.71 166 GLY A C 1
ATOM 1232 O O . GLY A 1 166 ? 15.752 -33.451 25.916 1.00 23.22 166 GLY A O 1
ATOM 1233 N N . TYR A 1 167 ? 16.924 -31.547 25.782 1.00 22.54 167 TYR A N 1
ATOM 1234 C CA . TYR A 1 167 ? 17.385 -31.601 27.114 1.00 21.68 167 TYR A CA 1
ATOM 1235 C C . TYR A 1 167 ? 17.386 -30.166 27.552 1.00 22.97 167 TYR A C 1
ATOM 1236 O O . TYR A 1 167 ? 18.019 -29.272 26.994 1.00 25.70 167 TYR A O 1
ATOM 1245 N N . GLU A 1 168 ? 16.761 -30.020 28.698 1.00 25.32 168 GLU A N 1
ATOM 1246 C CA . GLU A 1 168 ? 16.579 -28.730 29.323 1.00 22.85 168 GLU A CA 1
ATOM 1247 C C . GLU A 1 168 ? 17.031 -28.704 30.781 1.00 23.46 168 GLU A C 1
ATOM 1248 O O . GLU A 1 168 ? 16.833 -29.685 31.510 1.00 21.97 168 GLU A O 1
ATOM 1254 N N . LYS A 1 169 ? 17.600 -27.609 31.238 1.00 21.91 169 LYS A N 1
ATOM 1255 C CA . LYS A 1 169 ? 17.934 -27.489 32.645 1.00 26.98 169 LYS A CA 1
ATOM 1256 C C . LYS A 1 169 ? 17.850 -26.074 33.211 1.00 33.90 169 LYS A C 1
ATOM 1257 O O . LYS A 1 169 ? 17.944 -25.073 32.479 1.00 21.78 169 LYS A O 1
ATOM 1263 N N . ILE A 1 170 ? 17.570 -25.964 34.531 1.00 24.31 170 ILE A N 1
ATOM 1264 C CA . ILE A 1 170 ? 17.564 -24.681 35.251 1.00 26.64 170 ILE A CA 1
ATOM 1265 C C . ILE A 1 170 ? 18.554 -24.824 36.423 1.00 22.64 170 ILE A C 1
ATOM 1266 O O . ILE A 1 170 ? 18.462 -25.750 37.218 1.00 26.39 170 ILE A O 1
ATOM 1271 N N . ASP A 1 171 ? 19.579 -24.004 36.473 1.00 21.42 171 ASP A N 1
ATOM 1272 C CA . ASP A 1 171 ? 20.512 -23.901 37.562 1.00 22.65 171 ASP A CA 1
ATOM 1273 C C . ASP A 1 171 ? 20.069 -22.845 38.533 1.00 24.81 171 ASP A C 1
ATOM 1274 O O . ASP A 1 171 ? 19.879 -21.676 38.196 1.00 25.52 171 ASP A O 1
ATOM 1279 N N . SER A 1 172 ? 19.937 -23.309 39.769 1.00 28.50 172 SER A N 1
ATOM 1280 C CA . SER A 1 172 ? 19.500 -22.508 40.890 1.00 29.34 172 SER A CA 1
ATOM 1281 C C . SER A 1 172 ? 20.603 -21.582 41.329 1.00 19.80 172 SER A C 1
ATOM 1282 O O . SER A 1 172 ? 21.745 -22.025 41.398 1.00 27.09 172 SER A O 1
ATOM 1285 N N . PRO A 1 173 ? 20.365 -20.329 41.698 1.00 23.04 173 PRO A N 1
ATOM 1286 C CA . PRO A 1 173 ? 21.386 -19.495 42.291 1.00 24.44 173 PRO A CA 1
ATOM 1287 C C . PRO A 1 173 ? 21.652 -19.986 43.713 1.00 46.59 173 PRO A C 1
ATOM 1288 O O . PRO A 1 173 ? 22.743 -19.708 44.184 1.00 45.87 173 PRO A O 1
ATOM 1292 N N . ASP A 1 174 ? 20.755 -20.703 44.425 1.00 32.74 174 ASP A N 1
ATOM 1293 C CA . ASP A 1 174 ? 21.015 -21.137 45.794 1.00 29.56 174 ASP A CA 1
ATOM 1294 C C . ASP A 1 174 ? 20.241 -22.413 46.005 1.00 19.81 174 ASP A C 1
ATOM 1295 O O . ASP A 1 174 ? 19.009 -22.376 46.189 1.00 27.36 174 ASP A O 1
ATOM 1300 N N . THR A 1 175 ? 20.975 -23.537 46.006 1.00 25.91 175 THR A N 1
ATOM 1301 C CA . THR A 1 175 ? 20.332 -24.837 46.136 1.00 31.18 175 THR A CA 1
ATOM 1302 C C . THR A 1 175 ? 19.824 -25.196 47.551 1.00 37.44 175 THR A C 1
ATOM 1303 O O . THR A 1 175 ? 19.134 -26.220 47.700 1.00 34.89 175 THR A O 1
ATOM 1307 N N . ALA A 1 176 ? 20.096 -24.349 48.577 1.00 36.77 176 ALA A N 1
ATOM 1308 C CA . ALA A 1 176 ? 19.430 -24.459 49.880 1.00 34.55 176 ALA A CA 1
ATOM 1309 C C . ALA A 1 176 ? 18.005 -23.977 49.703 1.00 34.09 176 ALA A C 1
ATOM 1310 O O . ALA A 1 176 ? 17.077 -24.499 50.335 1.00 32.18 176 ALA A O 1
ATOM 1312 N N . LEU A 1 177 ? 17.824 -22.983 48.808 1.00 25.68 177 LEU A N 1
ATOM 1313 C CA . LEU A 1 177 ? 16.506 -22.431 48.562 1.00 24.25 177 LEU A CA 1
ATOM 1314 C C . LEU A 1 177 ? 15.700 -23.029 47.398 1.00 30.49 177 LEU A C 1
ATOM 1315 O O . LEU A 1 177 ? 14.464 -23.081 47.479 1.00 25.58 177 LEU A O 1
ATOM 1320 N N . MET A 1 178 ? 16.328 -23.506 46.315 1.00 27.88 178 MET A N 1
ATOM 1321 C CA . MET A 1 178 ? 15.605 -24.068 45.157 1.00 24.64 178 MET A CA 1
ATOM 1322 C C . MET A 1 178 ? 16.543 -25.061 44.535 1.00 15.20 178 MET A C 1
ATOM 1323 O O . MET A 1 178 ? 17.697 -24.725 44.299 1.00 22.04 178 MET A O 1
ATOM 1328 N N . ALA A 1 179 ? 16.135 -26.306 44.380 1.00 18.97 179 ALA A N 1
ATOM 1329 C CA . ALA A 1 179 ? 16.960 -27.343 43.800 1.00 21.25 179 ALA A CA 1
ATOM 1330 C C . ALA A 1 179 ? 17.175 -27.052 42.312 1.00 32.90 179 ALA A C 1
ATOM 1331 O O . ALA A 1 179 ? 16.345 -26.407 41.660 1.00 23.82 179 ALA A O 1
ATOM 1333 N N . ASP A 1 180 ? 18.275 -27.497 41.758 1.00 25.51 180 ASP A N 1
ATOM 1334 C CA . ASP A 1 180 ? 18.459 -27.512 40.305 1.00 29.77 180 ASP A CA 1
ATOM 1335 C C . ASP A 1 180 ? 17.437 -28.418 39.632 1.00 35.87 180 ASP A C 1
ATOM 1336 O O . ASP A 1 180 ? 17.017 -29.425 40.230 1.00 25.57 180 ASP A O 1
ATOM 1341 N N . MET A 1 181 ? 17.040 -28.135 38.384 1.00 21.42 181 MET A N 1
ATOM 1342 C CA . MET A 1 181 ? 16.020 -28.935 37.732 1.00 19.55 181 MET A CA 1
ATOM 1343 C C . MET A 1 181 ? 16.540 -29.368 36.348 1.00 26.26 181 MET A C 1
ATOM 1344 O O . MET A 1 181 ? 17.428 -28.705 35.790 1.00 23.03 181 MET A O 1
ATOM 1349 N N . GLU A 1 182 ? 16.055 -30.464 35.782 1.00 23.25 182 GLU A N 1
ATOM 1350 C CA . GLU A 1 182 ? 16.419 -30.849 34.433 1.00 28.22 182 GLU A CA 1
ATOM 1351 C C . GLU A 1 182 ? 15.314 -31.697 33.888 1.00 22.99 182 GLU A C 1
ATOM 1352 O O . GLU A 1 182 ? 14.491 -32.218 34.658 1.00 23.60 182 GLU A O 1
ATOM 1358 N N . GLN A 1 183 ? 15.218 -31.801 32.555 1.00 23.57 183 GLN A N 1
ATOM 1359 C CA . GLN A 1 183 ? 14.186 -32.607 31.917 1.00 20.27 183 GLN A CA 1
ATOM 1360 C C . GLN A 1 183 ? 14.734 -33.027 30.559 1.00 24.71 183 GLN A C 1
ATOM 1361 O O . GLN A 1 183 ? 15.397 -32.226 29.892 1.00 25.60 183 GLN A O 1
ATOM 1367 N N . LEU A 1 184 ? 14.506 -34.276 30.212 1.00 25.90 184 LEU A N 1
ATOM 1368 C CA . LEU A 1 184 ? 14.900 -34.830 28.935 1.00 25.47 184 LEU A CA 1
ATOM 1369 C C . LEU A 1 184 ? 13.623 -35.127 28.194 1.00 30.93 184 LEU A C 1
ATOM 1370 O O . LEU A 1 184 ? 12.692 -35.640 28.813 1.00 29.59 184 LEU A O 1
ATOM 1375 N N . GLU A 1 185 ? 13.503 -34.832 26.895 1.00 24.93 185 GLU A N 1
ATOM 1376 C CA . GLU A 1 185 ? 12.284 -35.106 26.139 1.00 21.56 185 GLU A CA 1
ATOM 1377 C C . GLU A 1 185 ? 12.589 -35.929 24.871 1.00 20.96 185 GLU A C 1
ATOM 1378 O O . GLU A 1 185 ? 13.661 -35.744 24.270 1.00 25.62 185 GLU A O 1
ATOM 1384 N N . LEU A 1 186 ? 11.646 -36.789 24.489 1.00 24.15 186 LEU A N 1
ATOM 1385 C CA . LEU A 1 186 ? 11.653 -37.500 23.212 1.00 28.00 186 LEU A CA 1
ATOM 1386 C C . LEU A 1 186 ? 10.327 -37.093 22.629 1.00 28.26 186 LEU A C 1
ATOM 1387 O O . LEU A 1 186 ? 9.305 -37.108 23.330 1.00 29.09 186 LEU A O 1
ATOM 1392 N N . ALA A 1 187 ? 10.310 -36.701 21.364 1.00 23.92 187 ALA A N 1
ATOM 1393 C CA . ALA A 1 187 ? 9.078 -36.291 20.743 1.00 23.34 187 ALA A CA 1
ATOM 1394 C C . ALA A 1 187 ? 9.031 -36.945 19.363 1.00 27.75 187 ALA A C 1
ATOM 1395 O O . ALA A 1 187 ? 10.069 -37.214 18.757 1.00 26.70 187 ALA A O 1
ATOM 1397 N N . ALA A 1 188 ? 7.853 -37.216 18.873 1.00 25.88 188 ALA A N 1
ATOM 1398 C CA . ALA A 1 188 ? 7.663 -37.789 17.563 1.00 34.01 188 ALA A CA 1
ATOM 1399 C C . ALA A 1 188 ? 6.512 -37.031 16.935 1.00 33.31 188 ALA A C 1
ATOM 1400 O O . ALA A 1 188 ? 5.540 -36.744 17.644 1.00 29.55 188 ALA A O 1
ATOM 1402 N N . ILE A 1 189 ? 6.550 -36.671 15.649 1.00 36.39 189 ILE A N 1
ATOM 1403 C CA . ILE A 1 189 ? 5.415 -36.037 14.968 1.00 27.67 189 ILE A CA 1
ATOM 1404 C C . ILE A 1 189 ? 5.231 -36.770 13.625 1.00 37.92 189 ILE A C 1
ATOM 1405 O O . ILE A 1 189 ? 6.221 -37.089 12.968 1.00 33.44 189 ILE A O 1
ATOM 1410 N N . ALA A 1 190 ? 4.005 -37.054 13.215 1.00 34.42 190 ALA A N 1
ATOM 1411 C CA . ALA A 1 190 ? 3.697 -37.834 12.044 1.00 33.15 190 ALA A CA 1
ATOM 1412 C C . ALA A 1 190 ? 2.509 -37.223 11.388 1.00 43.94 190 ALA A C 1
ATOM 1413 O O . ALA A 1 190 ? 1.528 -36.880 12.068 1.00 36.50 190 ALA A O 1
ATOM 1415 N N . LYS A 1 191 ? 2.600 -37.037 10.076 1.00 49.78 191 LYS A N 1
ATOM 1416 C CA . LYS A 1 191 ? 1.414 -36.648 9.317 1.00 48.56 191 LYS A CA 1
ATOM 1417 C C . LYS A 1 191 ? 1.095 -37.790 8.400 1.00 51.68 191 LYS A C 1
ATOM 1418 O O . LYS A 1 191 ? 1.979 -38.318 7.727 1.00 65.27 191 LYS A O 1
ATOM 1424 N N . PHE A 1 192 ? -0.144 -38.241 8.423 1.00 57.59 192 PHE A N 1
ATOM 1425 C CA . PHE A 1 192 ? -0.631 -39.312 7.574 1.00 49.63 192 PHE A CA 1
ATOM 1426 C C . PHE A 1 192 ? -1.764 -38.691 6.778 1.00 55.22 192 PHE A C 1
ATOM 1427 O O . PHE A 1 192 ? -2.963 -38.943 6.982 1.00 60.13 192 PHE A O 1
ATOM 1435 N N . GLY A 1 193 ? -1.361 -37.770 5.903 1.00 53.26 193 GLY A N 1
ATOM 1436 C CA . GLY A 1 193 ? -2.343 -37.079 5.097 1.00 64.96 193 GLY A CA 1
ATOM 1437 C C . GLY A 1 193 ? -3.109 -36.029 5.906 1.00 72.86 193 GLY A C 1
ATOM 1438 O O . GLY A 1 193 ? -2.497 -35.117 6.471 1.00 83.89 193 GLY A O 1
ATOM 1439 N N . ALA A 1 194 ? -4.437 -36.170 6.010 1.00 65.54 194 ALA A N 1
ATOM 1440 C CA . ALA A 1 194 ? -5.274 -35.195 6.707 1.00 58.81 194 ALA A CA 1
ATOM 1441 C C . ALA A 1 194 ? -5.139 -35.243 8.241 1.00 53.68 194 ALA A C 1
ATOM 1442 O O . ALA A 1 194 ? -5.696 -34.378 8.931 1.00 41.71 194 ALA A O 1
ATOM 1444 N N . THR A 1 195 ? -4.446 -36.286 8.739 1.00 51.68 195 THR A N 1
ATOM 1445 C CA . THR A 1 195 ? -4.191 -36.606 10.142 1.00 43.81 195 THR A CA 1
ATOM 1446 C C . THR A 1 195 ? -2.808 -36.267 10.679 1.00 45.19 195 THR A C 1
ATOM 1447 O O . THR A 1 195 ? -1.786 -36.640 10.106 1.00 37.22 195 THR A O 1
ATOM 1451 N N . ASN A 1 196 ? -2.749 -35.582 11.812 1.00 33.40 196 ASN A N 1
ATOM 1452 C CA . ASN A 1 196 ? -1.485 -35.230 12.428 1.00 34.17 196 ASN A CA 1
ATOM 1453 C C . ASN A 1 196 ? -1.419 -35.980 13.746 1.00 26.07 196 ASN A C 1
ATOM 1454 O O . ASN A 1 196 ? -2.456 -36.072 14.427 1.00 31.07 196 ASN A O 1
ATOM 1459 N N . VAL A 1 197 ? -0.292 -36.559 14.121 1.00 27.67 197 VAL A N 1
ATOM 1460 C CA . VAL A 1 197 ? -0.188 -37.257 15.380 1.00 27.06 197 VAL A CA 1
ATOM 1461 C C . VAL A 1 197 ? 1.051 -36.667 16.017 1.00 32.58 197 VAL A C 1
ATOM 1462 O O . VAL A 1 197 ? 2.038 -36.440 15.321 1.00 35.46 197 VAL A O 1
ATOM 1466 N N . LYS A 1 198 ? 1.028 -36.336 17.304 1.00 28.97 198 LYS A N 1
ATOM 1467 C CA . LYS A 1 198 ? 2.191 -35.794 17.991 1.00 23.59 198 LYS A CA 1
ATOM 1468 C C . LYS A 1 198 ? 2.177 -36.537 19.331 1.00 20.72 198 LYS A C 1
ATOM 1469 O O . LYS A 1 198 ? 1.100 -36.798 19.904 1.00 25.42 198 LYS A O 1
ATOM 1475 N N . ALA A 1 199 ? 3.360 -36.920 19.792 1.00 23.92 199 ALA A N 1
ATOM 1476 C CA . ALA A 1 199 ? 3.512 -37.643 21.050 1.00 29.51 199 ALA A CA 1
ATOM 1477 C C . ALA A 1 199 ? 4.826 -37.264 21.694 1.00 31.31 199 ALA A C 1
ATOM 1478 O O . ALA A 1 199 ? 5.773 -36.903 20.976 1.00 27.54 199 ALA A O 1
ATOM 1480 N N . TYR A 1 200 ? 4.948 -37.287 23.029 1.00 24.08 200 TYR A N 1
ATOM 1481 C CA . TYR A 1 200 ? 6.232 -36.978 23.647 1.00 25.77 200 TYR A CA 1
ATOM 1482 C C . TYR A 1 200 ? 6.312 -37.781 24.957 1.00 19.77 200 TYR A C 1
ATOM 1483 O O . TYR A 1 200 ? 5.285 -38.229 25.471 1.00 25.09 200 TYR A O 1
ATOM 1492 N N . TYR A 1 201 ? 7.499 -37.895 25.487 1.00 22.60 201 TYR A N 1
ATOM 1493 C CA . TYR A 1 201 ? 7.706 -38.468 26.778 1.00 24.74 201 TYR A CA 1
ATOM 1494 C C . TYR A 1 201 ? 8.768 -37.559 27.381 1.00 26.88 201 TYR A C 1
ATOM 1495 O O . TYR A 1 201 ? 9.741 -37.191 26.708 1.00 24.56 201 TYR A O 1
ATOM 1504 N N . ALA A 1 202 ? 8.630 -37.196 28.663 1.00 27.52 202 ALA A N 1
ATOM 1505 C CA . ALA A 1 202 ? 9.600 -36.329 29.339 1.00 25.10 202 ALA A CA 1
ATOM 1506 C C . ALA A 1 202 ? 9.877 -36.931 30.722 1.00 25.08 202 ALA A C 1
ATOM 1507 O O . ALA A 1 202 ? 8.982 -37.486 31.356 1.00 25.54 202 ALA A O 1
ATOM 1509 N N . ASP A 1 203 ? 11.085 -36.782 31.198 1.00 24.00 203 ASP A N 1
ATOM 1510 C CA . ASP A 1 203 ? 11.489 -37.363 32.447 1.00 28.68 203 ASP A CA 1
ATOM 1511 C C . ASP A 1 203 ? 12.535 -36.459 33.079 1.00 29.57 203 ASP A C 1
ATOM 1512 O O . ASP A 1 203 ? 13.419 -35.951 32.363 1.00 32.82 203 ASP A O 1
ATOM 1517 N N . GLY A 1 204 ? 12.517 -36.218 34.397 1.00 32.61 204 GLY A N 1
ATOM 1518 C CA . GLY A 1 204 ? 13.595 -35.437 34.988 1.00 28.05 204 GLY A CA 1
ATOM 1519 C C . GLY A 1 204 ? 13.367 -35.210 36.468 1.00 28.93 204 GLY A C 1
ATOM 1520 O O . GLY A 1 204 ? 12.778 -36.061 37.158 1.00 27.42 204 GLY A O 1
ATOM 1521 N N . GLU A 1 205 ? 13.792 -34.049 36.946 1.00 23.03 205 GLU A N 1
ATOM 1522 C CA . GLU A 1 205 ? 13.529 -33.721 38.332 1.00 27.54 205 GLU A CA 1
ATOM 1523 C C . GLU A 1 205 ? 13.293 -32.246 38.482 1.00 28.34 205 GLU A C 1
ATOM 1524 O O . GLU A 1 205 ? 13.832 -31.424 37.742 1.00 25.57 205 GLU A O 1
ATOM 1530 N N . LEU A 1 206 ? 12.434 -31.947 39.450 1.00 21.41 206 LEU A N 1
ATOM 1531 C CA . LEU A 1 206 ? 11.951 -30.610 39.719 1.00 19.79 206 LEU A CA 1
ATOM 1532 C C . LEU A 1 206 ? 12.248 -30.216 41.161 1.00 33.84 206 LEU A C 1
ATOM 1533 O O . LEU A 1 206 ? 12.428 -31.096 42.002 1.00 26.21 206 LEU A O 1
ATOM 1538 N N . ASP A 1 207 ? 12.317 -28.920 41.474 1.00 24.31 207 ASP A N 1
ATOM 1539 C CA . ASP A 1 207 ? 12.413 -28.443 42.833 1.00 26.55 207 ASP A CA 1
ATOM 1540 C C . ASP A 1 207 ? 11.104 -28.863 43.501 1.00 29.31 207 ASP A C 1
ATOM 1541 O O . ASP A 1 207 ? 10.014 -28.742 42.920 1.00 22.97 207 ASP A O 1
ATOM 1546 N N . ARG A 1 208 ? 11.204 -29.311 44.760 1.00 26.76 208 ARG A N 1
ATOM 1547 C CA . ARG A 1 208 ? 10.052 -29.752 45.541 1.00 22.68 208 ARG A CA 1
ATOM 1548 C C . ARG A 1 208 ? 8.952 -28.731 45.619 1.00 17.48 208 ARG A C 1
ATOM 1549 O O . ARG A 1 208 ? 7.799 -29.036 45.306 1.00 22.76 208 ARG A O 1
ATOM 1557 N N . ASP A 1 209 ? 9.283 -27.519 46.063 1.00 16.79 209 ASP A N 1
ATOM 1558 C CA . ASP A 1 209 ? 8.224 -26.561 46.241 1.00 17.98 209 ASP A CA 1
ATOM 1559 C C . ASP A 1 209 ? 7.692 -26.008 44.913 1.00 25.82 209 ASP A C 1
ATOM 1560 O O . ASP A 1 209 ? 6.514 -25.676 44.824 1.00 23.17 209 ASP A O 1
ATOM 1565 N N . PHE A 1 210 ? 8.491 -25.966 43.857 1.00 24.91 210 PHE A N 1
ATOM 1566 C CA . PHE A 1 210 ? 7.994 -25.609 42.515 1.00 27.45 210 PHE A CA 1
ATOM 1567 C C . PHE A 1 210 ? 6.967 -26.694 42.077 1.00 21.30 210 PHE A C 1
ATOM 1568 O O . PHE A 1 210 ? 5.830 -26.381 41.667 1.00 22.41 210 PHE A O 1
ATOM 1576 N N . ALA A 1 211 ? 7.288 -27.989 42.248 1.00 18.70 211 ALA A N 1
ATOM 1577 C CA . ALA A 1 211 ? 6.367 -29.070 41.962 1.00 17.41 211 ALA A CA 1
ATOM 1578 C C . ALA A 1 211 ? 5.078 -28.999 42.740 1.00 21.61 211 ALA A C 1
ATOM 1579 O O . ALA A 1 211 ? 3.986 -29.206 42.197 1.00 23.50 211 ALA A O 1
ATOM 1581 N N . ARG A 1 212 ? 5.119 -28.675 44.039 1.00 24.46 212 ARG A N 1
ATOM 1582 C CA . ARG A 1 212 ? 3.907 -28.580 44.840 1.00 21.96 212 ARG A CA 1
ATOM 1583 C C . ARG A 1 212 ? 3.031 -27.442 44.354 1.00 20.18 212 ARG A C 1
ATOM 1584 O O . ARG A 1 212 ? 1.803 -27.553 44.346 1.00 23.86 212 ARG A O 1
ATOM 1592 N N . ALA A 1 213 ? 3.637 -26.328 43.942 1.00 22.64 213 ALA A N 1
ATOM 1593 C CA . ALA A 1 213 ? 2.875 -25.177 43.421 1.00 24.94 213 ALA A CA 1
ATOM 1594 C C . ALA A 1 213 ? 2.142 -25.528 42.113 1.00 28.90 213 ALA A C 1
ATOM 1595 O O . ALA A 1 213 ? 1.063 -24.985 41.886 1.00 28.23 213 ALA A O 1
ATOM 1597 N N . VAL A 1 214 ? 2.628 -26.470 41.272 1.00 27.53 214 VAL A N 1
ATOM 1598 C CA . VAL A 1 214 ? 1.899 -26.961 40.096 1.00 24.66 214 VAL A CA 1
ATOM 1599 C C . VAL A 1 214 ? 0.549 -27.454 40.554 1.00 28.81 214 VAL A C 1
ATOM 1600 O O . VAL A 1 214 ? -0.439 -27.180 39.876 1.00 36.46 214 VAL A O 1
ATOM 1604 N N . PHE A 1 215 ? 0.479 -28.167 41.701 1.00 30.95 215 PHE A N 1
ATOM 1605 C CA . PHE A 1 215 ? -0.780 -28.734 42.192 1.00 22.46 215 PHE A CA 1
ATOM 1606 C C . PHE A 1 215 ? -1.475 -27.849 43.206 1.00 22.21 215 PHE A C 1
ATOM 1607 O O . PHE A 1 215 ? -2.456 -28.240 43.854 1.00 31.72 215 PHE A O 1
ATOM 1615 N N . ASP A 1 216 ? -0.985 -26.613 43.281 1.00 21.70 216 ASP A N 1
ATOM 1616 C CA . ASP A 1 216 ? -1.535 -25.593 44.127 1.00 28.43 216 ASP A CA 1
ATOM 1617 C C . ASP A 1 216 ? -1.438 -25.965 45.612 1.00 31.75 216 ASP A C 1
ATOM 1618 O O . ASP A 1 216 ? -2.385 -25.730 46.383 1.00 34.20 216 ASP A O 1
ATOM 1623 N N . LEU A 1 217 ? -0.302 -26.558 45.999 1.00 27.44 217 LEU A N 1
ATOM 1624 C CA . LEU A 1 217 ? -0.097 -27.045 47.363 1.00 27.84 217 LEU A CA 1
ATOM 1625 C C . LEU A 1 217 ? 0.868 -26.098 48.046 1.00 27.78 217 LEU A C 1
ATOM 1626 O O . LEU A 1 217 ? 1.775 -25.587 47.365 1.00 26.69 217 LEU A O 1
ATOM 1631 N N . THR A 1 218 ? 0.654 -25.760 49.335 1.00 24.26 218 THR A N 1
ATOM 1632 C CA . THR A 1 218 ? 1.603 -24.878 50.056 1.00 27.38 218 THR A CA 1
ATOM 1633 C C . THR A 1 218 ? 2.998 -25.499 50.095 1.00 19.15 218 THR A C 1
ATOM 1634 O O . THR A 1 218 ? 3.123 -26.738 50.111 1.00 25.68 218 THR A O 1
ATOM 1638 N N . PRO A 1 219 ? 4.068 -24.709 50.157 1.00 21.50 219 PRO A N 1
ATOM 1639 C CA . PRO A 1 219 ? 5.423 -25.218 50.277 1.00 23.92 219 PRO A CA 1
ATOM 1640 C C . PRO A 1 219 ? 5.713 -25.861 51.643 1.00 32.60 219 PRO A C 1
ATOM 1641 O O . PRO A 1 219 ? 4.957 -25.603 52.600 1.00 29.02 219 PRO A O 1
ATOM 1645 N N . VAL A 1 220 ? 6.764 -26.694 51.739 1.00 33.44 220 VAL A N 1
ATOM 1646 C CA . VAL A 1 220 ? 7.141 -27.212 53.041 1.00 28.14 220 VAL A CA 1
ATOM 1647 C C . VAL A 1 220 ? 8.321 -26.376 53.539 1.00 37.97 220 VAL A C 1
ATOM 1648 O O . VAL A 1 220 ? 9.198 -25.938 52.775 1.00 26.48 220 VAL A O 1
ATOM 1652 N N . ALA A 1 221 ? 8.313 -26.094 54.847 1.00 25.77 221 ALA A N 1
ATOM 1653 C CA . ALA A 1 221 ? 9.325 -25.258 55.460 1.00 22.75 221 ALA A CA 1
ATOM 1654 C C . ALA A 1 221 ? 10.534 -26.080 55.804 1.00 34.19 221 ALA A C 1
ATOM 1655 O O . ALA A 1 221 ? 10.722 -26.485 56.955 1.00 35.48 221 ALA A O 1
ATOM 1657 N N . ALA A 1 222 ? 11.347 -26.358 54.787 1.00 25.99 222 ALA A N 1
ATOM 1658 C CA . ALA A 1 222 ? 12.566 -27.158 54.881 1.00 20.53 222 ALA A CA 1
ATOM 1659 C C . ALA A 1 222 ? 13.474 -26.719 53.755 1.00 27.31 222 ALA A C 1
ATOM 1660 O O . ALA A 1 222 ? 13.019 -25.985 52.869 1.00 32.70 222 ALA A O 1
ATOM 1662 N N . ALA A 1 223 ? 14.750 -27.089 53.799 1.00 27.27 223 ALA A N 1
ATOM 1663 C CA . ALA A 1 223 ? 15.696 -26.836 52.713 1.00 33.28 223 ALA A CA 1
ATOM 1664 C C . ALA A 1 223 ? 15.235 -27.607 51.455 1.00 43.31 223 ALA A C 1
ATOM 1665 O O . ALA A 1 223 ? 14.658 -28.721 51.516 1.00 26.72 223 ALA A O 1
ATOM 1667 N N . ALA A 1 224 ? 15.479 -26.956 50.312 1.00 32.68 224 ALA A N 1
ATOM 1668 C CA . ALA A 1 224 ? 15.033 -27.446 49.021 1.00 27.30 224 ALA A CA 1
ATOM 1669 C C . ALA A 1 224 ? 15.546 -28.827 48.722 1.00 25.24 224 ALA A C 1
ATOM 1670 O O . ALA A 1 224 ? 16.683 -29.196 49.031 1.00 29.56 224 ALA A O 1
ATOM 1672 N N . THR A 1 225 ? 14.685 -29.618 48.132 1.00 24.13 225 THR A N 1
ATOM 1673 C CA . THR A 1 225 ? 15.074 -30.941 47.687 1.00 25.61 225 THR A CA 1
ATOM 1674 C C . THR A 1 225 ? 14.543 -31.084 46.261 1.00 36.20 225 THR A C 1
ATOM 1675 O O . THR A 1 225 ? 13.669 -30.284 45.868 1.00 26.28 225 THR A O 1
ATOM 1679 N N . ALA A 1 226 ? 15.011 -32.065 45.487 1.00 30.91 226 ALA A N 1
ATOM 1680 C CA . ALA A 1 226 ? 14.462 -32.311 44.154 1.00 36.76 226 ALA A CA 1
ATOM 1681 C C . ALA A 1 226 ? 13.513 -33.515 44.156 1.00 34.85 226 ALA A C 1
ATOM 1682 O O . ALA A 1 226 ? 13.738 -34.427 44.952 1.00 40.82 226 ALA A O 1
ATOM 1684 N N . VAL A 1 227 ? 12.415 -33.564 43.381 1.00 31.55 227 VAL A N 1
ATOM 1685 C CA . VAL A 1 227 ? 11.510 -34.715 43.239 1.00 25.98 227 VAL A CA 1
ATOM 1686 C C . VAL A 1 227 ? 11.584 -35.229 41.797 1.00 37.72 227 VAL A C 1
ATOM 1687 O O . VAL A 1 227 ? 11.799 -34.425 40.888 1.00 30.25 227 VAL A O 1
ATOM 1691 N N . ASP A 1 228 ? 11.438 -36.512 41.495 1.00 28.65 228 ASP A N 1
ATOM 1692 C CA . ASP A 1 228 ? 11.515 -37.003 40.118 1.00 30.27 228 ASP A CA 1
ATOM 1693 C C . ASP A 1 228 ? 10.189 -36.852 39.473 1.00 27.49 228 ASP A C 1
ATOM 1694 O O . ASP A 1 228 ? 9.171 -36.951 40.160 1.00 27.44 228 ASP A O 1
ATOM 1699 N N . HIS A 1 229 ? 10.128 -36.639 38.165 1.00 27.81 229 HIS A N 1
ATOM 1700 C CA . HIS A 1 229 ? 8.830 -36.503 37.511 1.00 27.57 229 HIS A CA 1
ATOM 1701 C C . HIS A 1 229 ? 8.896 -37.122 36.125 1.00 22.47 229 HIS A C 1
ATOM 1702 O O . HIS A 1 229 ? 9.984 -37.331 35.560 1.00 25.44 229 HIS A O 1
ATOM 1709 N N . LYS A 1 230 ? 7.707 -37.415 35.634 1.00 25.04 230 LYS A N 1
ATOM 1710 C CA . LYS A 1 230 ? 7.595 -37.800 34.269 1.00 31.02 230 LYS A CA 1
ATOM 1711 C C . LYS A 1 230 ? 6.333 -37.202 33.715 1.00 29.49 230 LYS A C 1
ATOM 1712 O O . LYS A 1 230 ? 5.422 -36.866 34.461 1.00 24.54 230 LYS A O 1
ATOM 1718 N N . ALA A 1 231 ? 6.307 -36.988 32.407 1.00 28.59 231 ALA A N 1
ATOM 1719 C CA . ALA A 1 231 ? 5.160 -36.419 31.722 1.00 23.31 231 ALA A CA 1
ATOM 1720 C C . ALA A 1 231 ? 5.135 -37.079 30.339 1.00 23.75 231 ALA A C 1
ATOM 1721 O O . ALA A 1 231 ? 6.189 -37.406 29.764 1.00 27.95 231 ALA A O 1
ATOM 1723 N N . TYR A 1 232 ? 3.972 -37.375 29.801 1.00 23.45 232 TYR A N 1
ATOM 1724 C CA . TYR A 1 232 ? 3.874 -37.908 28.445 1.00 32.26 232 TYR A CA 1
ATOM 1725 C C . TYR A 1 232 ? 2.487 -37.605 27.895 1.00 29.25 232 TYR A C 1
ATOM 1726 O O . TYR A 1 232 ? 1.550 -37.348 28.668 1.00 27.46 232 TYR A O 1
ATOM 1735 N N . GLY A 1 233 ? 2.285 -37.561 26.574 1.00 22.51 233 GLY A N 1
ATOM 1736 C CA . GLY A 1 233 ? 0.985 -37.244 26.014 1.00 24.02 233 GLY A CA 1
ATOM 1737 C C . GLY A 1 233 ? 0.950 -37.507 24.514 1.00 26.25 233 GLY A C 1
ATOM 1738 O O . GLY A 1 233 ? 1.941 -37.833 23.856 1.00 24.83 233 GLY A O 1
ATOM 1739 N N . LEU A 1 234 ? -0.223 -37.323 23.996 1.00 25.95 234 LEU A N 1
ATOM 1740 C CA . LEU A 1 234 ? -0.460 -37.640 22.618 1.00 24.03 234 LEU A CA 1
ATOM 1741 C C . LEU A 1 234 ? -1.584 -36.777 22.103 1.00 28.04 234 LEU A C 1
ATOM 1742 O O . LEU A 1 234 ? -2.514 -36.506 22.890 1.00 28.24 234 LEU A O 1
ATOM 1747 N N . SER A 1 235 ? -1.534 -36.329 20.833 1.00 26.13 235 SER A N 1
ATOM 1748 C CA . SER A 1 235 ? -2.724 -35.732 20.265 1.00 25.83 235 SER A CA 1
ATOM 1749 C C . SER A 1 235 ? -2.895 -36.213 18.836 1.00 25.93 235 SER A C 1
ATOM 1750 O O . SER A 1 235 ? -1.899 -36.580 18.179 1.00 28.39 235 SER A O 1
ATOM 1753 N N . VAL A 1 236 ? -4.162 -36.183 18.415 1.00 24.17 236 VAL A N 1
ATOM 1754 C CA . VAL A 1 236 ? -4.537 -36.596 17.082 1.00 35.92 236 VAL A CA 1
ATOM 1755 C C . VAL A 1 236 ? -5.526 -35.562 16.575 1.00 30.98 236 VAL A C 1
ATOM 1756 O O . VAL A 1 236 ? -6.478 -35.231 17.299 1.00 29.40 236 VAL A O 1
ATOM 1760 N N . ASP A 1 237 ? -5.348 -35.028 15.361 1.00 32.91 237 ASP A N 1
ATOM 1761 C CA . ASP A 1 237 ? -6.394 -34.211 14.758 1.00 25.51 237 ASP A CA 1
ATOM 1762 C C . ASP A 1 237 ? -6.495 -34.598 13.289 1.00 35.12 237 ASP A C 1
ATOM 1763 O O . ASP A 1 237 ? -5.479 -35.003 12.696 1.00 26.89 237 ASP A O 1
ATOM 1768 N N . SER A 1 238 ? -7.670 -34.485 12.706 1.00 26.63 238 SER A N 1
ATOM 1769 C CA . SER A 1 238 ? -7.842 -34.834 11.317 1.00 37.70 238 SER A CA 1
ATOM 1770 C C . SER A 1 238 ? -8.823 -33.890 10.690 1.00 32.20 238 SER A C 1
ATOM 1771 O O . SER A 1 238 ? -9.807 -33.469 11.318 1.00 31.51 238 SER A O 1
ATOM 1774 N N . THR A 1 239 ? -8.540 -33.586 9.431 1.00 36.96 239 THR A N 1
ATOM 1775 C CA . THR A 1 239 ? -9.398 -32.696 8.670 1.00 32.71 239 THR A CA 1
ATOM 1776 C C . THR A 1 239 ? -10.155 -33.389 7.544 1.00 36.75 239 THR A C 1
ATOM 1777 O O . THR A 1 239 ? -9.556 -34.067 6.710 1.00 49.53 239 THR A O 1
ATOM 1781 N N . PHE A 1 240 ? -11.462 -33.214 7.506 1.00 32.39 240 PHE A N 1
ATOM 1782 C CA . PHE A 1 240 ? -12.341 -33.703 6.445 1.00 34.60 240 PHE A CA 1
ATOM 1783 C C . PHE A 1 240 ? -13.163 -32.519 5.907 1.00 35.95 240 PHE A C 1
ATOM 1784 O O . PHE A 1 240 ? -14.186 -32.080 6.472 1.00 35.29 240 PHE A O 1
ATOM 1792 N N . GLY A 1 241 ? -12.680 -31.948 4.808 1.00 34.25 241 GLY A N 1
ATOM 1793 C CA . GLY A 1 241 ? -13.350 -30.824 4.204 1.00 33.96 241 GLY A CA 1
ATOM 1794 C C . GLY A 1 241 ? -13.040 -29.537 4.968 1.00 29.52 241 GLY A C 1
ATOM 1795 O O . GLY A 1 241 ? -11.882 -29.126 5.127 1.00 42.22 241 GLY A O 1
ATOM 1796 N N . ALA A 1 242 ? -14.115 -28.897 5.419 1.00 36.46 242 ALA A N 1
ATOM 1797 C CA . ALA A 1 242 ? -14.010 -27.686 6.217 1.00 38.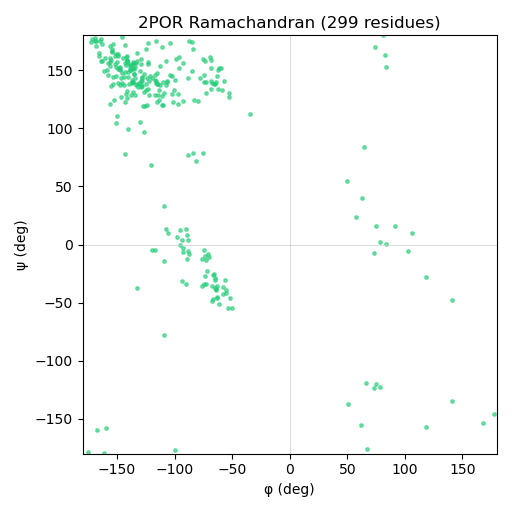95 242 ALA A CA 1
ATOM 1798 C C . ALA A 1 242 ? -13.882 -28.010 7.720 1.00 32.64 242 ALA A C 1
ATOM 1799 O O . ALA A 1 242 ? -13.627 -27.086 8.491 1.00 34.81 242 ALA A O 1
ATOM 1801 N N . THR A 1 243 ? -14.038 -29.268 8.161 1.00 28.72 243 THR A N 1
ATOM 1802 C CA . THR A 1 243 ? -14.065 -29.689 9.551 1.00 32.77 243 THR A CA 1
ATOM 1803 C C . THR A 1 243 ? -12.794 -30.303 10.043 1.00 38.01 243 THR A C 1
ATOM 1804 O O . THR A 1 243 ? -12.331 -31.287 9.467 1.00 34.60 243 THR A O 1
ATOM 1808 N N . THR A 1 244 ? -12.219 -29.739 11.095 1.00 27.70 244 THR A N 1
ATOM 1809 C CA . THR A 1 244 ? -11.122 -30.407 11.774 1.00 21.95 244 THR A CA 1
ATOM 1810 C C . THR A 1 244 ? -11.688 -30.849 13.123 1.00 38.04 244 THR A C 1
ATOM 1811 O O . THR A 1 244 ? -12.524 -30.149 13.726 1.00 29.47 244 THR A O 1
ATOM 1815 N N . VAL A 1 245 ? -11.298 -32.053 13.533 1.00 32.84 245 VAL A N 1
ATOM 1816 C CA . VAL A 1 245 ? -11.691 -32.672 14.799 1.00 23.59 245 VAL A CA 1
ATOM 1817 C C . VAL A 1 245 ? -10.380 -33.151 15.399 1.00 30.46 245 VAL A C 1
ATOM 1818 O O . VAL A 1 245 ? -9.480 -33.587 14.666 1.00 28.97 245 VAL A O 1
ATOM 1822 N N . GLY A 1 246 ? -10.217 -32.981 16.715 1.00 30.97 246 GLY A N 1
ATOM 1823 C CA . GLY A 1 246 ? -8.989 -33.402 17.357 1.00 28.37 246 GLY A CA 1
ATOM 1824 C C . GLY A 1 246 ? -9.056 -33.404 18.881 1.00 31.52 246 GLY A C 1
ATOM 1825 O O . GLY A 1 246 ? -10.015 -32.875 19.467 1.00 29.24 246 GLY A O 1
ATOM 1826 N N . GLY A 1 247 ? -8.033 -33.959 19.524 1.00 26.92 247 GLY A N 1
ATOM 1827 C CA . GLY A 1 247 ? -8.013 -34.006 20.963 1.00 25.58 247 GLY A CA 1
ATOM 1828 C C . GLY A 1 247 ? -6.646 -34.406 21.421 1.00 36.99 247 GLY A C 1
ATOM 1829 O O . GLY A 1 247 ? -5.803 -34.741 20.587 1.00 25.32 247 GLY A O 1
ATOM 1830 N N . TYR A 1 248 ? -6.416 -34.408 22.735 1.00 23.62 248 TYR A N 1
ATOM 1831 C CA . TYR A 1 248 ? -5.115 -34.748 23.270 1.00 20.94 248 TYR A CA 1
ATOM 1832 C C . TYR A 1 248 ? -5.325 -35.358 24.660 1.00 20.63 248 TYR A C 1
ATOM 1833 O O . TYR A 1 248 ? -6.406 -35.164 25.255 1.00 21.90 248 TYR A O 1
ATOM 1842 N N . VAL A 1 249 ? -4.321 -36.040 25.195 1.00 24.77 249 VAL A N 1
ATOM 1843 C CA . VAL A 1 249 ? -4.367 -36.470 26.593 1.00 27.74 249 VAL A CA 1
ATOM 1844 C C . VAL A 1 249 ? -2.923 -36.423 27.059 1.00 28.50 249 VAL A C 1
ATOM 1845 O O . VAL A 1 249 ? -1.975 -36.725 26.318 1.00 24.37 249 VAL A O 1
ATOM 1849 N N . GLN A 1 250 ? -2.715 -35.905 28.269 1.00 22.78 250 GLN A N 1
ATOM 1850 C CA . GLN A 1 250 ? -1.387 -35.776 28.807 1.00 23.77 250 GLN A CA 1
ATOM 1851 C C . GLN A 1 250 ? -1.468 -36.243 30.256 1.00 25.06 250 GLN A C 1
ATOM 1852 O O . GLN A 1 250 ? -2.549 -36.178 30.872 1.00 21.33 250 GLN A O 1
ATOM 1858 N N . VAL A 1 251 ? -0.358 -36.761 30.770 1.00 29.03 251 VAL A N 1
ATOM 1859 C CA . VAL A 1 251 ? -0.307 -37.017 32.189 1.00 26.98 251 VAL A CA 1
ATOM 1860 C C . VAL A 1 251 ? 1.015 -36.492 32.676 1.00 25.15 251 VAL A C 1
ATOM 1861 O O . VAL A 1 251 ? 2.068 -36.481 32.014 1.00 26.27 251 VAL A O 1
ATOM 1865 N N . LEU A 1 252 ? 0.873 -35.954 33.891 1.00 23.70 252 LEU A N 1
ATOM 1866 C CA . LEU A 1 252 ? 2.023 -35.435 34.601 1.00 21.27 252 LEU A CA 1
ATOM 1867 C C . LEU A 1 252 ? 2.033 -36.219 35.906 1.00 26.27 252 LEU A C 1
ATOM 1868 O O . LEU A 1 252 ? 0.990 -36.303 36.555 1.00 26.01 252 LEU A O 1
ATOM 1873 N N . ASP A 1 253 ? 3.167 -36.799 36.251 1.00 25.12 253 ASP A N 1
ATOM 1874 C CA . ASP A 1 253 ? 3.301 -37.651 37.415 1.00 34.71 253 ASP A CA 1
ATOM 1875 C C . ASP A 1 253 ? 4.503 -37.199 38.247 1.00 25.50 253 ASP A C 1
ATOM 1876 O O . ASP A 1 253 ? 5.652 -37.463 37.851 1.00 26.91 253 ASP A O 1
ATOM 1881 N N . ILE A 1 254 ? 4.327 -36.531 39.394 1.00 24.18 254 ILE A N 1
ATOM 1882 C CA . ILE A 1 254 ? 5.467 -36.087 40.166 1.00 23.34 254 ILE A CA 1
ATOM 1883 C C . ILE A 1 254 ? 5.483 -36.909 41.440 1.00 30.07 254 ILE A C 1
ATOM 1884 O O . ILE A 1 254 ? 4.540 -36.908 42.249 1.00 29.61 254 ILE A O 1
ATOM 1889 N N . ASP A 1 255 ? 6.606 -37.585 41.539 1.00 27.10 255 ASP A N 1
ATOM 1890 C CA . ASP A 1 255 ? 6.902 -38.482 42.630 1.00 37.11 255 ASP A CA 1
ATOM 1891 C C . ASP A 1 255 ? 6.845 -37.723 43.957 1.00 34.48 255 ASP A C 1
ATOM 1892 O O . ASP A 1 255 ? 7.377 -36.618 44.107 1.00 33.20 255 ASP A O 1
ATOM 1897 N N . THR A 1 256 ? 6.132 -38.389 44.869 1.00 38.04 256 THR A N 1
ATOM 1898 C CA . THR A 1 256 ? 5.860 -37.972 46.235 1.00 27.79 256 THR A CA 1
ATOM 1899 C C . THR A 1 256 ? 4.849 -36.835 46.246 1.00 45.76 256 THR A C 1
ATOM 1900 O O . THR A 1 256 ? 4.408 -36.503 47.344 1.00 49.10 256 THR A O 1
ATOM 1904 N N . ILE A 1 257 ? 4.398 -36.198 45.147 1.00 46.16 257 ILE A N 1
ATOM 1905 C CA . ILE A 1 257 ? 3.436 -35.093 45.238 1.00 36.33 257 ILE A CA 1
ATOM 1906 C C . ILE A 1 257 ? 2.150 -35.643 44.702 1.00 45.12 257 ILE A C 1
ATOM 1907 O O . ILE A 1 257 ? 1.300 -36.026 45.495 1.00 39.40 257 ILE A O 1
ATOM 1912 N N . ASP A 1 258 ? 1.980 -35.772 43.386 1.00 26.70 258 ASP A N 1
ATOM 1913 C CA . ASP A 1 258 ? 0.726 -36.235 42.834 1.00 20.95 258 ASP A CA 1
ATOM 1914 C C . ASP A 1 258 ? 0.900 -36.477 41.310 1.00 21.68 258 ASP A C 1
ATOM 1915 O O . ASP A 1 258 ? 1.987 -36.248 40.781 1.00 25.33 258 ASP A O 1
ATOM 1920 N N . ASP A 1 259 ? -0.152 -36.966 40.657 1.00 32.03 259 ASP A N 1
ATOM 1921 C CA . ASP A 1 259 ? -0.230 -37.188 39.229 1.00 35.51 259 ASP A CA 1
ATOM 1922 C C . ASP A 1 259 ? -1.548 -36.603 38.763 1.00 29.00 259 ASP A C 1
ATOM 1923 O O . ASP A 1 259 ? -2.461 -36.390 39.566 1.00 29.90 259 ASP A O 1
ATOM 1928 N N . VAL A 1 260 ? -1.665 -36.276 37.483 1.00 23.61 260 VAL A N 1
ATOM 1929 C CA . VAL A 1 260 ? -2.910 -35.780 36.928 1.00 21.31 260 VAL A CA 1
ATOM 1930 C C . VAL A 1 260 ? -2.886 -36.211 35.452 1.00 25.64 260 VAL A C 1
ATOM 1931 O O . VAL A 1 260 ? -1.818 -36.338 34.836 1.00 25.09 260 VAL A O 1
ATOM 1935 N N . THR A 1 261 ? -4.073 -36.529 34.953 1.00 26.37 261 THR A N 1
ATOM 1936 C CA . THR A 1 261 ? -4.323 -36.788 33.551 1.00 29.83 261 THR A CA 1
ATOM 1937 C C . THR A 1 261 ? -5.306 -35.690 33.145 1.00 28.17 261 THR A C 1
ATOM 1938 O O . THR A 1 261 ? -6.336 -35.465 33.799 1.00 27.71 261 THR A O 1
ATOM 1942 N N . TYR A 1 262 ? -4.983 -34.982 32.066 1.00 29.21 262 TYR A N 1
ATOM 1943 C CA . TYR A 1 262 ? -5.785 -33.861 31.598 1.00 24.79 262 TYR A CA 1
ATOM 1944 C C . TYR A 1 262 ? -5.915 -34.030 30.083 1.00 23.96 262 TYR A C 1
ATOM 1945 O O . TYR A 1 262 ? -5.044 -34.609 29.415 1.00 24.24 262 TYR A O 1
ATOM 1954 N N . TYR A 1 263 ? -7.042 -33.622 29.559 1.00 22.32 263 TYR A N 1
ATOM 1955 C CA . TYR A 1 263 ? -7.335 -33.906 28.175 1.00 30.67 263 TYR A CA 1
ATOM 1956 C C . TYR A 1 263 ? -8.337 -32.893 27.616 1.00 32.19 263 TYR A C 1
ATOM 1957 O O . TYR A 1 263 ? -8.975 -32.135 28.353 1.00 24.76 263 TYR A O 1
ATOM 1966 N N . GLY A 1 264 ? -8.571 -32.889 26.313 1.00 25.91 264 GLY A N 1
ATOM 1967 C CA . GLY A 1 264 ? -9.496 -31.983 25.661 1.00 21.27 264 GLY A CA 1
ATOM 1968 C C . GLY A 1 264 ? -9.816 -32.541 24.276 1.00 23.07 264 GLY A C 1
ATOM 1969 O O . GLY A 1 264 ? -9.062 -33.344 23.705 1.00 25.86 264 GLY A O 1
ATOM 1970 N N . LEU A 1 265 ? -10.947 -32.088 23.794 1.00 23.56 265 LEU A N 1
ATOM 1971 C CA . LEU A 1 265 ? -11.537 -32.566 22.562 1.00 26.65 265 LEU A CA 1
ATOM 1972 C C . LEU A 1 265 ? -12.237 -31.344 21.956 1.00 27.04 265 LEU A C 1
ATOM 1973 O O . LEU A 1 265 ? -13.041 -30.658 22.628 1.00 23.67 265 LEU A O 1
ATOM 1978 N N . GLY A 1 266 ? -11.951 -31.022 20.694 1.00 24.66 266 GLY A N 1
ATOM 1979 C CA . GLY A 1 266 ? -12.640 -29.907 20.061 1.00 28.90 266 GLY A CA 1
ATOM 1980 C C . GLY A 1 266 ? -12.729 -30.028 18.549 1.00 30.41 266 GLY A C 1
ATOM 1981 O O . GLY A 1 266 ? -12.123 -30.912 17.929 1.00 27.92 266 GLY A O 1
ATOM 1982 N N . ALA A 1 267 ? -13.472 -29.113 17.964 1.00 24.95 267 ALA A N 1
ATOM 1983 C CA . ALA A 1 267 ? -13.627 -29.097 16.532 1.00 33.88 267 ALA A CA 1
ATOM 1984 C C . ALA A 1 267 ? -13.626 -27.690 16.016 1.00 31.63 267 ALA A C 1
ATOM 1985 O O . ALA A 1 267 ? -13.943 -26.760 16.764 1.00 24.94 267 ALA A O 1
ATOM 1987 N N . SER A 1 268 ? -13.311 -27.544 14.737 1.00 29.24 268 SER A N 1
ATOM 1988 C CA . SER A 1 268 ? -13.505 -26.275 14.076 1.00 25.82 268 SER A CA 1
ATOM 1989 C C . SER A 1 268 ? -14.077 -26.503 12.695 1.00 31.52 268 SER A C 1
ATOM 1990 O O . SER A 1 268 ? -13.861 -27.550 12.082 1.00 28.68 268 SER A O 1
ATOM 1993 N N . TYR A 1 269 ? -14.763 -25.494 12.230 1.00 26.59 269 TYR A N 1
ATOM 1994 C CA . TYR A 1 269 ? -15.364 -25.502 10.940 1.00 25.66 269 TYR A CA 1
ATOM 1995 C C . TYR A 1 269 ? -14.905 -24.252 10.228 1.00 25.81 269 TYR A C 1
ATOM 1996 O O . TYR A 1 269 ? -15.202 -23.132 10.648 1.00 25.05 269 TYR A O 1
ATOM 2005 N N . ASP A 1 270 ? -14.225 -24.389 9.114 1.00 22.56 270 ASP A N 1
ATOM 2006 C CA . ASP A 1 270 ? -13.728 -23.239 8.392 1.00 20.61 270 ASP A CA 1
ATOM 2007 C C . ASP A 1 270 ? -14.818 -22.578 7.539 1.00 29.68 270 ASP A C 1
ATOM 2008 O O . ASP A 1 270 ? -15.426 -23.238 6.697 1.00 34.39 270 ASP A O 1
ATOM 2013 N N . LEU A 1 271 ? -15.094 -21.291 7.724 1.00 24.09 271 LEU A N 1
ATOM 2014 C CA . LEU A 1 271 ? -16.068 -20.546 6.940 1.00 21.32 271 LEU A CA 1
ATOM 2015 C C . LEU A 1 271 ? -15.387 -19.861 5.747 1.00 23.96 271 LEU A C 1
ATOM 2016 O O . LEU A 1 271 ? -16.039 -19.186 4.965 1.00 23.54 271 LEU A O 1
ATOM 2021 N N . GLY A 1 272 ? -14.077 -19.917 5.657 1.00 21.11 272 GLY A N 1
ATOM 2022 C CA . GLY A 1 272 ? -13.297 -19.265 4.646 1.00 20.61 272 GLY A CA 1
ATOM 2023 C C . GLY A 1 272 ? -13.020 -17.808 4.960 1.00 23.49 272 GLY A C 1
ATOM 2024 O O . GLY A 1 272 ? -13.642 -17.214 5.841 1.00 26.07 272 GLY A O 1
ATOM 2025 N N . GLY A 1 273 ? -12.048 -17.183 4.294 1.00 16.10 273 GLY A N 1
ATOM 2026 C CA . GLY A 1 273 ? -11.850 -15.758 4.404 1.00 15.88 273 GLY A CA 1
ATOM 2027 C C . GLY A 1 273 ? -11.120 -15.370 5.693 1.00 23.40 273 GLY A C 1
ATOM 2028 O O . GLY A 1 273 ? -10.858 -14.193 5.896 1.00 24.50 273 GLY A O 1
ATOM 2029 N N . GLY A 1 274 ? -10.716 -16.337 6.529 1.00 27.38 274 GLY A N 1
ATOM 2030 C CA . GLY A 1 274 ? -10.024 -16.087 7.796 1.00 27.44 274 GLY A CA 1
ATOM 2031 C C . GLY A 1 274 ? -10.951 -16.319 9.003 1.00 31.13 274 GLY A C 1
ATOM 2032 O O . GLY A 1 274 ? -10.559 -15.962 10.109 1.00 26.17 274 GLY A O 1
ATOM 2033 N N . ALA A 1 275 ? -12.150 -16.880 8.849 1.00 21.61 275 ALA A N 1
ATOM 2034 C CA . ALA A 1 275 ? -13.084 -17.081 9.935 1.00 21.23 275 ALA A CA 1
ATOM 2035 C C . ALA A 1 275 ? -13.397 -18.550 10.106 1.00 31.65 275 ALA A C 1
ATOM 2036 O O . ALA A 1 275 ? -13.438 -19.304 9.129 1.00 22.67 275 ALA A O 1
ATOM 2038 N N . SER A 1 276 ? -13.567 -19.003 11.350 1.00 19.43 276 SER A N 1
ATOM 2039 C CA . SER A 1 276 ? -13.933 -20.370 11.654 1.00 19.76 276 SER A CA 1
ATOM 2040 C C . SER A 1 276 ? -14.798 -20.406 12.926 1.00 25.83 276 SER A C 1
ATOM 2041 O O . SER A 1 276 ? -14.736 -19.480 13.750 1.00 23.50 276 SER A O 1
ATOM 2044 N N . ILE A 1 277 ? -15.679 -21.387 13.049 1.00 22.23 277 ILE A N 1
ATOM 2045 C CA . ILE A 1 277 ? -16.508 -21.592 14.227 1.00 22.99 277 ILE A CA 1
ATOM 2046 C C . ILE A 1 277 ? -15.711 -22.641 14.979 1.00 28.21 277 ILE A C 1
ATOM 2047 O O . ILE A 1 277 ? -15.281 -23.638 14.373 1.00 23.58 277 ILE A O 1
ATOM 2052 N N . VAL A 1 278 ? -15.414 -22.462 16.276 1.00 24.26 278 VAL A N 1
ATOM 2053 C CA . VAL A 1 278 ? -14.525 -23.365 17.035 1.00 25.14 278 VAL A CA 1
ATOM 2054 C C . VAL A 1 278 ? -15.179 -23.631 18.396 1.00 25.78 278 VAL A C 1
ATOM 2055 O O . VAL A 1 278 ? -15.724 -22.712 19.016 1.00 23.74 278 VAL A O 1
ATOM 2059 N N . GLY A 1 279 ? -15.140 -24.844 18.907 1.00 22.69 279 GLY A N 1
ATOM 2060 C CA . GLY A 1 279 ? -15.720 -25.165 20.201 1.00 23.27 279 GLY A CA 1
ATOM 2061 C C . GLY A 1 279 ? -14.945 -26.330 20.772 1.00 25.33 279 GLY A C 1
ATOM 2062 O O . GLY A 1 279 ? -14.236 -27.024 20.031 1.00 26.35 279 GLY A O 1
ATOM 2063 N N . GLY A 1 280 ? -15.009 -26.605 22.070 1.00 22.79 280 GLY A N 1
ATOM 2064 C CA . GLY A 1 280 ? -14.234 -27.694 22.641 1.00 23.14 280 GLY A CA 1
ATOM 2065 C C . GLY A 1 280 ? -14.617 -27.915 24.096 1.00 20.25 280 GLY A C 1
ATOM 2066 O O . GLY A 1 280 ? -15.400 -27.157 24.669 1.00 22.34 280 GLY A O 1
ATOM 2067 N N . ILE A 1 281 ? -14.043 -28.956 24.637 1.00 18.86 281 ILE A N 1
ATOM 2068 C CA . ILE A 1 281 ? -14.332 -29.423 25.969 1.00 27.28 281 ILE A CA 1
ATOM 2069 C C . ILE A 1 281 ? -12.965 -29.757 26.547 1.00 24.01 281 ILE A C 1
ATOM 2070 O O . ILE A 1 281 ? -12.083 -30.231 25.818 1.00 25.84 281 ILE A O 1
ATOM 2075 N N . ALA A 1 282 ? -12.689 -29.490 27.833 1.00 25.05 282 ALA A N 1
ATOM 2076 C CA . ALA A 1 282 ? -11.411 -29.873 28.421 1.00 21.98 282 ALA A CA 1
ATOM 2077 C C . ALA A 1 282 ? -11.621 -30.175 29.916 1.00 30.82 282 ALA A C 1
ATOM 2078 O O . ALA A 1 282 ? -12.518 -29.625 30.583 1.00 25.28 282 ALA A O 1
ATOM 2080 N N . ASP A 1 283 ? -10.792 -31.067 30.451 1.00 29.24 283 ASP A N 1
ATOM 2081 C CA . ASP A 1 283 ? -10.865 -31.448 31.852 1.00 27.15 283 ASP A CA 1
ATOM 2082 C C . ASP A 1 283 ? -9.629 -32.154 32.344 1.00 28.94 283 ASP A C 1
ATOM 2083 O O . ASP A 1 283 ? -8.650 -32.367 31.612 1.00 25.65 283 ASP A O 1
ATOM 2088 N N . ASN A 1 284 ? -9.624 -32.469 33.630 1.00 25.13 284 ASN A N 1
ATOM 2089 C CA . ASN A 1 284 ? -8.575 -33.323 34.132 1.00 24.84 284 ASN A CA 1
ATOM 2090 C C . ASN A 1 284 ? -9.281 -34.178 35.168 1.00 32.53 284 ASN A C 1
ATOM 2091 O O . ASN A 1 284 ? -10.446 -33.966 35.501 1.00 27.71 284 ASN A O 1
ATOM 2096 N N . ASP A 1 285 ? -8.571 -35.160 35.662 1.00 26.45 285 ASP A N 1
ATOM 2097 C CA . ASP A 1 285 ? -9.119 -36.062 36.668 1.00 41.39 285 ASP A CA 1
ATOM 2098 C C . ASP A 1 285 ? -8.918 -35.651 38.136 1.00 38.31 285 ASP A C 1
ATOM 2099 O O . ASP A 1 285 ? -9.037 -36.477 39.045 1.00 41.71 285 ASP A O 1
ATOM 2104 N N . LEU A 1 286 ? -8.522 -34.433 38.464 1.00 31.53 286 LEU A N 1
ATOM 2105 C CA . LEU A 1 286 ? -8.375 -34.096 39.864 1.00 25.13 286 LEU A CA 1
ATOM 2106 C C . LEU A 1 286 ? -9.781 -34.072 40.470 1.00 41.07 286 LEU A C 1
ATOM 2107 O O . LEU A 1 286 ? -10.786 -33.987 39.738 1.00 43.63 286 LEU A O 1
ATOM 2112 N N . PRO A 1 287 ? -9.877 -34.225 41.816 1.00 72.08 287 PRO A N 1
ATOM 2113 C CA . PRO A 1 287 ? -11.137 -34.283 42.564 1.00 57.25 287 PRO A CA 1
ATOM 2114 C C . PRO A 1 287 ? -12.204 -33.202 42.339 1.00 55.50 287 PRO A C 1
ATOM 2115 O O . PRO A 1 287 ? -13.372 -33.508 42.071 1.00 64.32 287 PRO A O 1
ATOM 2119 N N . ASN A 1 288 ? -11.828 -31.922 42.497 1.00 54.09 288 ASN A N 1
ATOM 2120 C CA . ASN A 1 288 ? -12.770 -30.799 42.318 1.00 73.15 288 ASN A CA 1
ATOM 2121 C C . ASN A 1 288 ? -13.272 -30.582 40.876 1.00 74.10 288 ASN A C 1
ATOM 2122 O O . ASN A 1 288 ? -14.484 -30.447 40.665 1.00 75.41 288 ASN A O 1
ATOM 2127 N N . SER A 1 289 ? -12.316 -30.570 39.928 1.00 69.19 289 SER A N 1
ATOM 2128 C CA . SER A 1 289 ? -12.486 -30.226 38.533 1.00 50.17 289 SER A CA 1
ATOM 2129 C C . SER A 1 289 ? -13.769 -30.567 37.808 1.00 43.85 289 SER A C 1
ATOM 2130 O O . SER A 1 289 ? -14.129 -31.734 37.591 1.00 46.69 289 SER A O 1
ATOM 2133 N N . ASP A 1 290 ? -14.474 -29.478 37.467 1.00 38.06 290 ASP A N 1
ATOM 2134 C CA . ASP A 1 290 ? -15.638 -29.592 36.585 1.00 44.01 290 ASP A CA 1
ATOM 2135 C C . ASP A 1 290 ? -15.048 -29.256 35.203 1.00 33.18 290 ASP A C 1
ATOM 2136 O O . ASP A 1 290 ? -14.076 -28.504 35.098 1.00 32.33 290 ASP A O 1
ATOM 2141 N N . MET A 1 291 ? -15.650 -29.801 34.153 1.00 36.97 291 MET A N 1
ATOM 2142 C CA . MET A 1 291 ? -15.240 -29.609 32.773 1.00 34.70 291 MET A CA 1
ATOM 2143 C C . MET A 1 291 ? -15.491 -28.176 32.316 1.00 26.12 291 MET A C 1
ATOM 2144 O O . MET A 1 291 ? -16.588 -27.636 32.596 1.00 28.32 291 MET A O 1
ATOM 2149 N N . VAL A 1 292 ? -14.461 -27.601 31.653 1.00 30.89 292 VAL A N 1
ATOM 2150 C CA . VAL A 1 292 ? -14.602 -26.296 30.995 1.00 28.79 292 VAL A CA 1
ATOM 2151 C C . VAL A 1 292 ? -15.001 -26.548 29.519 1.00 27.78 292 VAL A C 1
ATOM 2152 O O . VAL A 1 292 ? -14.798 -27.642 28.964 1.00 23.47 292 VAL A O 1
ATOM 2156 N N . ALA A 1 293 ? -15.630 -25.598 28.853 1.00 24.90 293 ALA A N 1
ATOM 2157 C CA . ALA A 1 293 ? -16.075 -25.765 27.478 1.00 28.34 293 ALA A CA 1
ATOM 2158 C C . ALA A 1 293 ? -16.194 -24.388 26.843 1.00 31.62 293 ALA A C 1
ATOM 2159 O O . ALA A 1 293 ? -16.271 -23.380 27.571 1.00 21.58 293 ALA A O 1
ATOM 2161 N N . ASP A 1 294 ? -16.208 -24.253 25.507 1.00 20.79 294 ASP A N 1
ATOM 2162 C CA . ASP A 1 294 ? -16.521 -22.962 24.906 1.00 18.22 294 ASP A CA 1
ATOM 2163 C C . ASP A 1 294 ? -17.085 -23.151 23.509 1.00 23.81 294 ASP A C 1
ATOM 2164 O O . ASP A 1 294 ? -16.994 -24.277 22.981 1.00 21.81 294 ASP A O 1
ATOM 2169 N N . LEU A 1 295 ? -17.630 -22.092 22.934 1.00 22.29 295 LEU A N 1
ATOM 2170 C CA . LEU A 1 295 ? -18.156 -22.143 21.590 1.00 23.66 295 LEU A CA 1
ATOM 2171 C C . LEU A 1 295 ? -18.129 -20.735 21.068 1.00 20.00 295 LEU A C 1
ATOM 2172 O O . LEU A 1 295 ? -18.736 -19.833 21.657 1.00 18.17 295 LEU A O 1
ATOM 2177 N N . GLY A 1 296 ? -17.427 -20.481 19.963 1.00 17.67 296 GLY A N 1
ATOM 2178 C CA . GLY A 1 296 ? -17.406 -19.135 19.432 1.00 17.33 296 GLY A CA 1
ATOM 2179 C C . GLY A 1 296 ? -16.815 -19.125 18.034 1.00 21.99 296 GLY A C 1
ATOM 2180 O O . GLY A 1 296 ? -16.764 -20.163 17.371 1.00 20.73 296 GLY A O 1
ATOM 2181 N N . VAL A 1 297 ? -16.360 -17.965 17.591 1.00 23.91 297 VAL A N 1
ATOM 2182 C CA . VAL A 1 297 ? -15.762 -17.790 16.259 1.00 24.04 297 VAL A CA 1
ATOM 2183 C C . VAL A 1 297 ? -14.373 -17.194 16.384 1.00 27.04 297 VAL A C 1
ATOM 2184 O O . VAL A 1 297 ? -14.139 -16.389 17.291 1.00 20.84 297 VAL A O 1
ATOM 2188 N N . LYS A 1 298 ? -13.401 -17.578 15.569 1.00 18.69 298 LYS A N 1
ATOM 2189 C CA . LYS A 1 298 ? -12.053 -17.027 15.608 1.00 16.67 298 LYS A CA 1
ATOM 2190 C C . LYS A 1 298 ? -11.825 -16.348 14.264 1.00 23.47 298 LYS A C 1
ATOM 2191 O O . LYS A 1 298 ? -12.314 -16.874 13.261 1.00 24.58 298 LYS A O 1
ATOM 2197 N N . PHE A 1 299 ? -11.150 -15.210 14.187 1.00 18.24 299 PHE A N 1
ATOM 2198 C CA . PHE A 1 299 ? -10.953 -14.448 12.960 1.00 17.66 299 PHE A CA 1
ATOM 2199 C C . PHE A 1 299 ? -9.485 -14.163 12.794 1.00 26.51 299 PHE A C 1
ATOM 2200 O O . PHE A 1 299 ? -8.769 -13.944 13.784 1.00 22.18 299 PHE A O 1
ATOM 2208 N N . LYS A 1 300 ? -8.952 -14.173 11.593 1.00 17.76 300 LYS A N 1
ATOM 2209 C CA . LYS A 1 300 ? -7.572 -13.787 11.346 1.00 17.46 300 LYS A CA 1
ATOM 2210 C C . LYS A 1 300 ? -7.649 -12.631 10.356 1.00 24.16 300 LYS A C 1
ATOM 2211 O O . LYS A 1 300 ? -8.564 -12.607 9.499 1.00 26.46 300 LYS A O 1
ATOM 2217 N N . PHE A 1 301 ? -6.747 -11.655 10.457 1.00 19.50 301 PHE A N 1
ATOM 2218 C CA . PHE A 1 301 ? -6.819 -10.437 9.678 1.00 18.21 301 PHE A CA 1
ATOM 2219 C C . PHE A 1 301 ? -5.466 -10.102 9.104 1.00 22.86 301 PHE A C 1
ATOM 2220 O O . PHE A 1 301 ? -4.454 -10.631 9.571 1.00 17.64 301 PHE A O 1
#

Solvent-accessible surface area: 15290 Å² total; per-residue (Å²): 135,93,125,121,45,13,37,19,41,104,24,53,39,52,66,6,103,86,137,77,190,29,82,101,91,64,60,52,56,56,61,46,21,76,52,163,101,38,55,81,88,6,20,34,49,50,45,130,33,47,129,9,27,147,35,18,62,29,14,24,95,54,69,22,28,105,86,10,71,70,30,94,4,34,2,68,1,0,0,17,34,38,4,26,44,6,40,83,3,3,2,20,43,3,55,90,47,44,1,6,60,9,41,16,5,3,6,65,108,99,30,15,44,110,52,4,33,6,51,11,72,34,72,75,51,90,45,86,29,41,4,38,13,78,3,84,10,76,55,12,144,78,98,119,94,40,11,44,5,65,3,85,7,36,9,109,61,94,72,66,83,23,64,10,96,1,72,1,58,5,46,17,78,64,78,61,141,47,10,62,6,72,7,79,2,91,8,45,30,11,102,100,70,54,34,57,37,38,34,12,85,0,57,11,61,10,6,22,37,62,0,55,65,78,27,136,73,113,92,56,117,65,68,17,71,48,14,86,6,82,1,88,10,74,6,67,21,25,54,123,76,39,38,25,57,5,11,12,61,0,25,20,54,3,77,112,34,64,77,12,45,14,83,0,96,8,42,26,105,81,99,40,94,32,21,26,71,15,13,9,67,1,20,15,87,55,138,137,24,56,81,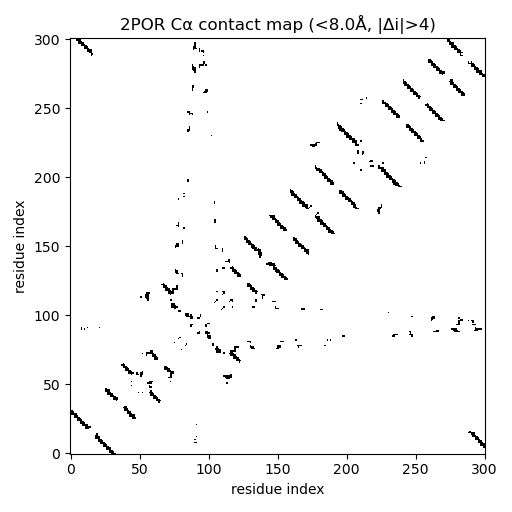1,8,6,101,8,33,72,56,154,165

Sequence (301 aa):
EVKLSGDARMGVMYNGDDWNFSSRSRVLFTMSGTTDSGLEFGASFKAHESVGAETGEDGTVFLSGAFGKIEMGDALGASEALFGDLYEVGYTDLDDRGGNDIPYLTGDERLTAEDNPVLLYTYSAGAFSVAASMSDGKVGETSEDDAQEMAVAAAYTFGNYTVGLGYEKIDSPDTALMADMEQLELAAIAKFGATNVKAYYADGELDRDFARAVFDLTPVAAAATAVDHKAYGLSVDSTFGATTVGGYVQVLDIDTIDDVTYYGLGASYDLGGGASIVGGIADNDLPNSDMVADLGVKFKF

Nearest PDB structures (foldseek):
  2por-assembly1_A  TM=1.003E+00  e=1.551E-52  Rhodobacter capsulatus
  2f1c-assembly1_X  TM=4.755E-01  e=3.930E-05  Escherichia coli K-12
  3rgn-assembly1_A  TM=5.487E-01  e=9.262E-03  Escherichia coli K-12
  2guf-assembly1_A  TM=4.727E-01  e=1.994E-02  Escherichia coli
  7nsu-assembly1_F  TM=4.440E-01  e=4.091E-02  Escherichia coli K-12

Secondary structure (DSSP, 8-state):
-EEEEEEEEEEEEE-SS-EEEEEEEEEEEEEEEE-TT--EEEEEEEGGGHHHHTTTSSSEEEEEETTEEEEEESPBPHHHHHH--S---TTTT--TTS-SS---SSBTTSS-BTTB-EEEEEEEETTEEEEEEE--SBSTTSS-B--EEEEEEEEEEETTEEEEEEEEEEE-S-TTTS--EEEEEEEEEEEETTEEEEEEEEEEEEEHHHHHHHTT-PPPSS---EEEEEEEEEEEEEEETTEEEEEEEEEEEETTTEEEEEEEEEEEEEEETTEEEEEEEEEE-SSS-PPEEEEEEEEE-

Organism: Rhodobacter capsulatus (NCBI:txid1061)

InterPro domains:
  IPR023614 Porin domain superfamily [G3DSA:2.40.160.10] (1-301)
  IPR033900 Porin domain, Gram-negative type [PF13609] (2-285)

Radius of gyration: 20.23 Å; Cα contacts (8 Å, |Δi|>4): 868; chains: 1; bounding box: 46×38×54 Å

CATH classification: 2.40.160.10